Protein AF-A0A5J4RC70-F1 (afdb_monomer_lite)

Foldseek 3Di:
DCQVQVQFPAAQDPVRDTFHLLLLLLQLLVQLLVLCVLVVHDSVLSNLLSNLQQLLSLDPLNSVVSPPDDDDPPDQDADSLLLSLLQCVLDDPVSLLLSLLQRQPLVAFLADGVVRNHLVSCCVPPNPVNLVVSCVVVVVRVVVSQVSSVVSPRDGDDGDSVSSVVSSVVSNVSSVPDPDRDDPSNLSSLLSSLVSVVDRPNSVCVVVVDDQDPPVVLQDDDPQQVQSVDDDDPVDPDDDDDDDPSNNPSSHVVVCVVVSVVSSCCSSVVSVVVPPD

pLDDT: mean 79.57, std 17.74, range [29.31, 97.88]

InterPro domains:
  IPR006483 CRISPR-associated Cas3-type, HD domain [PS51643] (14-195)
  IPR006483 CRISPR-associated Cas3-type, HD domain [TIGR01596] (24-198)
  IPR006674 HD domain [PF01966] (22-111)
  IPR006675 HDIG domain [TIGR00277] (22-59)

Sequence (277 aa):
MNRHDDILAKSIKKDGISVSLFIHLCAVADLAVRAAEYANLDVTTAKLGGLLHDIGKVSPLFQRVLHGYRPSPLEMRFRHEIASLFFLKVIEERYWNPVIDMIIAHHKSVVKDVRELGLLDLDYYYDHQVFTHHSKGFDEWSSTALDILEECGIKSRPITIEDAYDTYSYALEYCKKRTHGWSIWKGVLIGADHFASALPGEYSHINTLFAIPDISFYNRQHELYPLSLIKSDKTKKHTFVKAPTGSGKTEIPSFFMLFANISSCLFIQQLLIFEKN

Structure (mmCIF, N/CA/C/O backbone):
data_AF-A0A5J4RC70-F1
#
_entry.id   AF-A0A5J4RC70-F1
#
loop_
_atom_site.group_PDB
_atom_site.id
_atom_site.type_symbol
_atom_site.label_atom_id
_atom_site.label_alt_id
_atom_site.label_comp_id
_atom_site.label_asym_id
_atom_site.label_entity_id
_atom_site.label_seq_id
_atom_site.pdbx_PDB_ins_code
_atom_site.Cartn_x
_atom_site.Cartn_y
_atom_site.Cartn_z
_atom_site.occupancy
_atom_site.B_iso_or_equiv
_atom_site.auth_seq_id
_atom_site.auth_comp_id
_atom_site.auth_asym_id
_atom_site.auth_atom_id
_atom_site.pdbx_PDB_model_num
ATOM 1 N N . MET A 1 1 ? -24.763 -2.925 -1.458 1.00 54.25 1 MET A N 1
ATOM 2 C CA . MET A 1 1 ? -23.976 -2.003 -2.299 1.00 54.25 1 MET A CA 1
ATOM 3 C C . MET A 1 1 ? -23.753 -0.745 -1.486 1.00 54.25 1 MET A C 1
ATOM 5 O O . MET A 1 1 ? -24.620 0.120 -1.477 1.00 54.25 1 MET A O 1
ATOM 9 N N . ASN A 1 2 ? -22.638 -0.695 -0.760 1.00 73.44 2 ASN A N 1
ATOM 10 C CA . ASN A 1 2 ? -22.257 0.425 0.100 1.00 73.44 2 ASN A CA 1
ATOM 11 C C . ASN A 1 2 ? -20.898 0.945 -0.385 1.00 73.44 2 ASN A C 1
ATOM 13 O O . ASN A 1 2 ? -19.857 0.581 0.145 1.00 73.44 2 ASN A O 1
ATOM 17 N N . ARG A 1 3 ? -20.906 1.759 -1.448 1.00 79.25 3 ARG A N 1
ATOM 18 C CA . ARG A 1 3 ? -19.679 2.364 -2.004 1.00 79.25 3 ARG A CA 1
ATOM 19 C C . ARG A 1 3 ? -19.087 3.453 -1.118 1.00 79.25 3 ARG A C 1
ATOM 21 O O . ARG A 1 3 ? -17.919 3.783 -1.297 1.00 79.25 3 ARG A O 1
ATOM 28 N N . HIS A 1 4 ? -19.889 3.980 -0.186 1.00 87.19 4 HIS A N 1
ATOM 29 C CA . HIS A 1 4 ? -19.509 5.061 0.725 1.00 87.19 4 HIS A CA 1
ATOM 30 C C . HIS A 1 4 ? -18.894 6.239 -0.049 1.00 87.19 4 HIS A C 1
ATOM 32 O O . HIS A 1 4 ? -17.750 6.629 0.173 1.00 87.19 4 HIS A O 1
ATOM 38 N N . ASP A 1 5 ? -19.648 6.769 -1.024 1.00 86.25 5 ASP A N 1
ATOM 39 C CA . ASP A 1 5 ? -19.197 7.849 -1.921 1.00 86.25 5 ASP A CA 1
ATOM 40 C C . ASP A 1 5 ? -18.866 9.159 -1.177 1.00 86.25 5 ASP A C 1
ATOM 42 O O . ASP A 1 5 ? -18.180 10.031 -1.714 1.00 86.25 5 ASP A O 1
ATOM 46 N N . ASP A 1 6 ? -19.329 9.287 0.066 1.00 88.56 6 ASP A N 1
ATOM 47 C CA . ASP A 1 6 ? -18.999 10.353 1.007 1.00 88.56 6 ASP A CA 1
ATOM 48 C C . ASP A 1 6 ? -17.575 10.244 1.582 1.00 88.56 6 ASP A C 1
ATOM 50 O O . ASP A 1 6 ? -16.997 11.262 1.968 1.00 88.56 6 ASP A O 1
ATOM 54 N N . ILE A 1 7 ? -16.971 9.051 1.590 1.00 92.75 7 ILE A N 1
ATOM 55 C CA . ILE A 1 7 ? -15.598 8.841 2.056 1.00 92.75 7 ILE A CA 1
ATOM 56 C C . ILE A 1 7 ? -14.623 9.259 0.962 1.00 92.75 7 ILE A C 1
ATOM 58 O O . ILE A 1 7 ? -14.538 8.657 -0.111 1.00 92.75 7 ILE A O 1
ATOM 62 N N . LEU A 1 8 ? -13.835 10.293 1.243 1.00 91.75 8 LEU A N 1
ATOM 63 C CA . LEU A 1 8 ? -12.973 10.915 0.247 1.00 91.75 8 LEU A CA 1
ATOM 64 C C . LEU A 1 8 ? -11.580 10.278 0.206 1.00 91.75 8 LEU A C 1
ATOM 66 O O . LEU A 1 8 ? -10.971 10.000 1.240 1.00 91.75 8 LEU A O 1
ATOM 70 N N . ALA A 1 9 ? -11.020 10.138 -0.999 1.00 88.25 9 ALA A N 1
ATOM 71 C CA . ALA A 1 9 ? -9.606 9.806 -1.194 1.00 88.25 9 ALA A CA 1
ATOM 72 C C . ALA A 1 9 ? -8.690 11.030 -1.026 1.00 88.25 9 ALA A C 1
ATOM 74 O O . ALA A 1 9 ? -7.510 10.907 -0.674 1.00 88.25 9 ALA A O 1
ATOM 75 N N . LYS A 1 10 ? -9.220 12.219 -1.343 1.00 83.69 10 LYS A N 1
ATOM 76 C CA . LYS A 1 10 ? -8.494 13.493 -1.421 1.00 83.69 10 LYS A CA 1
ATOM 77 C C . LYS A 1 10 ? -9.353 14.648 -0.927 1.00 83.69 10 LYS A C 1
ATOM 79 O O . LYS A 1 10 ? -10.576 14.596 -1.008 1.00 83.69 10 LYS A O 1
ATOM 84 N N . SER A 1 11 ? -8.699 15.718 -0.474 1.00 81.06 11 SER A N 1
ATOM 85 C CA . SER A 1 11 ? -9.385 16.965 -0.134 1.00 81.06 11 SER A CA 1
ATOM 86 C C . SER A 1 11 ? -10.154 17.505 -1.332 1.00 81.06 11 SER A C 1
ATOM 88 O O . SER A 1 11 ? -9.676 17.438 -2.466 1.00 81.06 11 SER A O 1
ATOM 90 N N . ILE A 1 12 ? -11.313 18.091 -1.046 1.00 74.62 12 ILE A N 1
ATOM 91 C CA . ILE A 1 12 ? -12.142 18.777 -2.034 1.00 74.62 12 ILE A CA 1
ATOM 92 C C . ILE A 1 12 ? -11.298 19.889 -2.667 1.00 74.62 12 ILE A C 1
ATOM 94 O O . ILE A 1 12 ? -10.777 20.769 -1.971 1.00 74.62 12 ILE A O 1
ATOM 98 N N . LYS A 1 13 ? -11.105 19.812 -3.984 1.00 66.88 13 LYS A N 1
ATOM 99 C CA . LYS A 1 13 ? -10.375 20.832 -4.739 1.00 66.88 13 LYS A CA 1
ATOM 100 C C . LYS A 1 13 ? -11.203 22.123 -4.815 1.00 66.88 13 LYS A C 1
ATOM 102 O O . LYS A 1 13 ? -12.408 22.132 -4.581 1.00 66.88 13 LYS A O 1
ATOM 107 N N . LYS A 1 14 ? -10.553 23.243 -5.153 1.00 55.94 14 LYS A N 1
ATOM 108 C CA . LYS A 1 14 ? -11.212 24.564 -5.271 1.00 55.94 14 LYS A CA 1
ATOM 109 C C . LYS A 1 14 ? -12.319 24.609 -6.335 1.00 55.94 14 LYS A C 1
ATOM 111 O O . LYS A 1 14 ? -13.164 25.490 -6.277 1.00 55.94 14 LYS A O 1
ATOM 116 N N . ASP A 1 15 ? -12.289 23.684 -7.286 1.00 58.00 15 ASP A N 1
ATOM 117 C CA . ASP A 1 15 ? -13.290 23.481 -8.338 1.00 58.00 15 ASP A CA 1
ATOM 118 C C . ASP A 1 15 ? -14.501 22.644 -7.868 1.00 58.00 15 ASP A C 1
ATOM 120 O O . ASP A 1 15 ? -15.431 22.431 -8.640 1.00 58.00 15 ASP A O 1
ATOM 124 N N . GLY A 1 16 ? -14.513 22.188 -6.609 1.00 64.44 16 GLY A N 1
ATOM 125 C CA . GLY A 1 16 ? -15.580 21.370 -6.031 1.00 64.44 16 GLY A CA 1
ATOM 126 C C . GLY A 1 16 ? -15.499 19.884 -6.386 1.00 64.44 16 GLY A C 1
ATOM 127 O O . GLY A 1 16 ? -16.339 19.116 -5.925 1.00 64.44 16 GLY A O 1
ATOM 128 N N . ILE A 1 17 ? -14.495 19.456 -7.161 1.00 67.31 17 ILE A N 1
ATOM 129 C CA . ILE A 1 17 ? -14.338 18.054 -7.554 1.00 67.31 17 ILE A CA 1
ATOM 130 C C . ILE A 1 17 ? -13.706 17.275 -6.395 1.00 67.31 17 ILE A C 1
ATOM 132 O O . ILE A 1 17 ? -12.616 17.603 -5.911 1.00 67.31 17 ILE A O 1
ATOM 136 N N . SER A 1 18 ? -14.385 16.213 -5.969 1.00 75.88 18 SER A N 1
ATOM 137 C CA . SER A 1 18 ? -13.875 15.220 -5.029 1.00 75.88 18 SER A CA 1
ATOM 138 C C . SER A 1 18 ? -13.876 13.836 -5.677 1.00 75.88 18 SER A C 1
ATOM 140 O O . SER A 1 18 ? -14.664 13.547 -6.574 1.00 75.88 18 SER A O 1
ATOM 142 N N . VAL A 1 19 ? -12.944 12.985 -5.249 1.00 86.31 19 VAL A N 1
ATOM 143 C CA . VAL A 1 19 ? -12.864 11.587 -5.688 1.00 86.31 19 VAL A CA 1
ATOM 144 C C . VAL A 1 19 ? -13.144 10.723 -4.470 1.00 86.31 19 VAL A C 1
ATOM 146 O O . VAL A 1 19 ? -12.466 10.882 -3.446 1.00 86.31 19 VAL A O 1
ATOM 149 N N . SER A 1 20 ? -14.140 9.842 -4.572 1.00 91.38 20 SER A N 1
ATOM 150 C CA . SER A 1 20 ? -14.433 8.883 -3.508 1.00 91.38 20 SER A CA 1
ATOM 151 C C . SER A 1 20 ? -13.290 7.881 -3.369 1.00 91.38 20 SER A C 1
ATOM 153 O O . SER A 1 20 ? -12.574 7.574 -4.329 1.00 91.38 20 SER A O 1
ATOM 155 N N . LEU A 1 21 ? -13.093 7.378 -2.152 1.00 93.50 21 LEU A N 1
ATOM 156 C CA . LEU A 1 21 ? -12.049 6.404 -1.858 1.00 93.50 21 LEU A CA 1
ATOM 157 C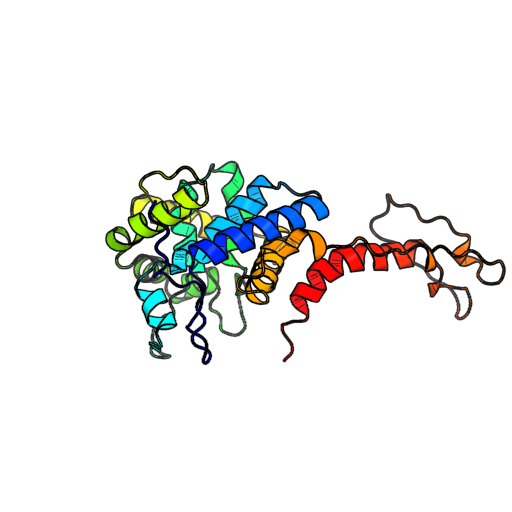 C . LEU A 1 21 ? -12.215 5.142 -2.702 1.00 93.50 21 LEU A C 1
ATOM 159 O O . LEU A 1 21 ? -11.234 4.670 -3.264 1.00 93.50 21 LEU A O 1
ATOM 163 N N . PHE A 1 22 ? -13.449 4.666 -2.872 1.00 93.75 22 PHE A N 1
ATOM 164 C CA . PHE A 1 22 ? -13.769 3.536 -3.742 1.00 93.75 22 PHE A CA 1
ATOM 165 C C . PHE A 1 22 ? -13.206 3.713 -5.163 1.00 93.75 22 PHE A C 1
ATOM 167 O O . PHE A 1 22 ? -12.432 2.877 -5.631 1.00 93.75 22 PHE A O 1
ATOM 174 N N . ILE A 1 23 ? -13.525 4.833 -5.827 1.00 91.12 23 ILE A N 1
ATOM 175 C CA . ILE A 1 23 ? -13.062 5.109 -7.197 1.00 91.12 23 ILE A CA 1
ATOM 176 C C . ILE A 1 23 ? -11.531 5.145 -7.257 1.00 91.12 23 ILE A C 1
ATOM 178 O O . ILE A 1 23 ? -10.936 4.566 -8.167 1.00 91.12 23 ILE A O 1
ATOM 182 N N . HIS A 1 24 ? -10.894 5.803 -6.283 1.00 92.25 24 HIS A N 1
ATOM 183 C CA . HIS A 1 24 ? -9.435 5.904 -6.210 1.00 92.25 24 HIS A CA 1
ATOM 184 C C . HIS A 1 24 ? -8.774 4.533 -6.052 1.00 92.25 24 HIS A C 1
ATOM 186 O O . HIS A 1 24 ? -7.874 4.199 -6.818 1.00 92.25 24 HIS A O 1
ATOM 192 N N . LEU A 1 25 ? -9.242 3.710 -5.110 1.00 94.44 25 LEU A N 1
ATOM 193 C CA . LEU A 1 25 ? -8.683 2.379 -4.863 1.00 94.44 25 LEU A CA 1
ATOM 194 C C . LEU A 1 25 ? -8.803 1.477 -6.097 1.00 94.44 25 LEU A C 1
ATOM 196 O O . LEU A 1 25 ? -7.817 0.846 -6.481 1.00 94.44 25 LEU A O 1
ATOM 200 N N . CYS A 1 26 ? -9.968 1.451 -6.754 1.00 93.12 26 CYS A N 1
ATOM 201 C CA . CYS A 1 26 ? -10.154 0.687 -7.990 1.00 93.12 26 CYS A CA 1
ATOM 202 C C . CYS A 1 26 ? -9.198 1.150 -9.096 1.00 93.12 26 CYS A C 1
ATOM 204 O O . CYS A 1 26 ? -8.520 0.324 -9.705 1.00 93.12 26 CYS A O 1
ATOM 206 N N . ALA A 1 27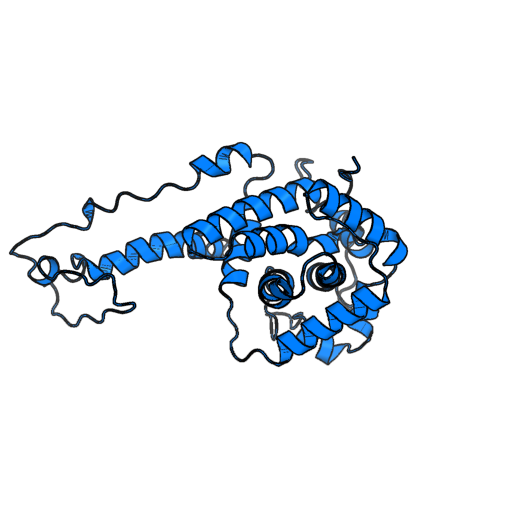 ? -9.090 2.462 -9.316 1.00 90.88 27 ALA A N 1
ATOM 207 C CA . ALA A 1 27 ? -8.202 3.017 -10.331 1.00 90.88 27 ALA A CA 1
ATOM 208 C C . ALA A 1 27 ? -6.728 2.668 -10.078 1.00 90.88 27 ALA A C 1
ATOM 210 O O . ALA A 1 27 ? -6.020 2.250 -10.996 1.00 90.88 27 ALA A O 1
ATOM 211 N N . VAL A 1 28 ? -6.263 2.810 -8.832 1.00 92.31 28 VAL A N 1
ATOM 212 C CA . VAL A 1 28 ? -4.890 2.457 -8.449 1.00 92.31 28 VAL A CA 1
ATOM 213 C C . VAL A 1 28 ? -4.645 0.963 -8.624 1.00 92.31 28 VAL A C 1
ATOM 215 O O . VAL A 1 28 ? -3.602 0.580 -9.149 1.00 92.31 28 VAL A O 1
ATOM 218 N N . ALA A 1 29 ? -5.592 0.108 -8.240 1.00 94.75 29 ALA A N 1
ATOM 219 C CA . ALA A 1 29 ? -5.465 -1.332 -8.426 1.00 94.75 29 ALA A CA 1
ATOM 220 C C . ALA A 1 29 ? -5.356 -1.720 -9.909 1.00 94.75 29 ALA A C 1
ATOM 222 O O . ALA A 1 29 ? -4.472 -2.501 -10.263 1.00 94.75 29 ALA A O 1
ATOM 223 N N . ASP A 1 30 ? -6.180 -1.137 -10.781 1.00 91.88 30 ASP A N 1
ATOM 224 C CA . ASP A 1 30 ? -6.136 -1.400 -12.224 1.00 91.88 30 ASP A CA 1
ATOM 225 C C . ASP A 1 30 ? -4.802 -0.957 -12.846 1.00 91.88 30 ASP A C 1
ATOM 227 O O . ASP A 1 30 ? -4.185 -1.693 -13.623 1.00 91.88 30 ASP A O 1
ATOM 231 N N . LEU A 1 31 ? -4.300 0.219 -12.459 1.00 90.31 31 LEU A N 1
ATOM 232 C CA . LEU A 1 31 ? -2.996 0.721 -12.900 1.00 90.31 31 LEU A CA 1
ATOM 233 C C . LEU A 1 31 ? -1.837 -0.131 -12.372 1.00 90.31 31 LEU A C 1
ATOM 235 O O . LEU A 1 31 ? -0.900 -0.424 -13.117 1.00 90.31 31 LEU A O 1
ATOM 239 N N . ALA A 1 32 ? -1.907 -0.567 -11.113 1.00 92.81 32 ALA A N 1
ATOM 240 C CA . ALA A 1 32 ? -0.905 -1.436 -10.508 1.00 92.81 32 ALA A CA 1
ATOM 241 C C . ALA A 1 32 ? -0.850 -2.800 -11.208 1.00 92.81 32 ALA A C 1
ATOM 243 O O . ALA A 1 32 ? 0.242 -3.312 -11.451 1.00 92.81 32 ALA A O 1
ATOM 244 N N . VAL A 1 33 ? -2.001 -3.363 -11.593 1.00 93.38 33 VAL A N 1
ATOM 245 C CA . VAL A 1 33 ? -2.066 -4.597 -12.391 1.00 93.38 33 VAL A CA 1
ATOM 246 C C . VAL A 1 33 ? -1.339 -4.418 -13.722 1.00 93.38 33 VAL A C 1
ATOM 248 O O . VAL A 1 33 ? -0.489 -5.239 -14.053 1.00 93.38 33 VAL A O 1
ATOM 251 N N . ARG A 1 34 ? -1.576 -3.319 -14.448 1.00 87.62 34 ARG A N 1
ATOM 252 C CA . ARG A 1 34 ? -0.878 -3.052 -15.722 1.00 87.62 34 ARG A CA 1
ATOM 253 C C . ARG A 1 34 ? 0.619 -2.853 -15.563 1.00 87.62 34 ARG A C 1
ATOM 255 O O . ARG A 1 34 ? 1.401 -3.376 -16.356 1.00 87.62 34 ARG A O 1
ATOM 262 N N . ALA A 1 35 ? 1.023 -2.141 -14.519 1.00 87.19 35 ALA A N 1
ATOM 263 C CA . ALA A 1 35 ? 2.427 -1.996 -14.166 1.00 87.19 35 ALA A CA 1
ATOM 264 C C . ALA A 1 35 ? 3.078 -3.360 -13.878 1.00 87.19 35 ALA A C 1
ATOM 266 O O . ALA A 1 35 ? 4.187 -3.628 -14.339 1.00 87.19 35 ALA A O 1
ATOM 267 N N . ALA A 1 36 ? 2.378 -4.235 -13.152 1.00 90.75 36 ALA A N 1
ATOM 268 C CA . ALA A 1 36 ? 2.851 -5.572 -12.819 1.00 90.75 36 ALA A CA 1
ATOM 269 C C . ALA A 1 36 ? 2.930 -6.492 -14.043 1.00 90.75 36 ALA A C 1
ATOM 271 O O . ALA A 1 36 ? 3.943 -7.167 -14.204 1.00 90.75 36 ALA A O 1
ATOM 272 N N . GLU A 1 37 ? 1.934 -6.479 -14.933 1.00 87.62 37 GLU A N 1
ATOM 273 C CA . GLU A 1 37 ? 1.969 -7.219 -16.204 1.00 87.62 37 GLU A CA 1
ATOM 274 C C . GLU A 1 37 ? 3.199 -6.832 -17.028 1.00 87.62 37 GLU A C 1
ATOM 276 O O . GLU A 1 37 ? 3.960 -7.690 -17.475 1.00 87.62 37 GLU A O 1
ATOM 281 N N . TYR A 1 38 ? 3.439 -5.527 -17.169 1.00 83.12 38 TYR A N 1
ATOM 282 C CA . TYR A 1 38 ? 4.576 -5.010 -17.920 1.00 83.12 38 TYR A CA 1
ATOM 283 C C . TYR A 1 38 ? 5.925 -5.348 -17.258 1.00 83.12 38 TYR A C 1
ATOM 285 O O . TYR A 1 38 ? 6.903 -5.654 -17.941 1.00 83.12 38 TYR A O 1
ATOM 293 N N . ALA A 1 39 ? 5.982 -5.330 -15.925 1.00 81.94 39 ALA A N 1
ATOM 294 C CA . ALA A 1 39 ? 7.167 -5.691 -15.149 1.00 81.94 39 ALA A CA 1
ATOM 295 C C . ALA A 1 39 ? 7.336 -7.211 -14.934 1.00 81.94 39 ALA A C 1
ATOM 297 O O . ALA A 1 39 ? 8.296 -7.619 -14.277 1.00 81.94 39 ALA A O 1
ATOM 298 N N . ASN A 1 40 ? 6.437 -8.042 -15.479 1.00 87.50 40 ASN A N 1
ATOM 299 C CA . ASN A 1 40 ? 6.387 -9.492 -15.272 1.00 87.50 40 ASN A CA 1
ATOM 300 C C . ASN A 1 40 ? 6.356 -9.886 -13.776 1.00 87.50 40 ASN A C 1
ATOM 302 O O . ASN A 1 40 ? 7.124 -10.734 -13.314 1.00 87.50 40 ASN A O 1
ATOM 306 N N . LEU A 1 41 ? 5.485 -9.221 -13.014 1.00 92.38 41 LEU A N 1
ATOM 307 C CA . LEU A 1 41 ? 5.240 -9.428 -11.585 1.00 92.38 41 LEU A CA 1
ATOM 308 C C . LEU A 1 41 ? 3.874 -10.090 -11.340 1.00 92.38 41 LEU A C 1
ATOM 310 O O . LEU A 1 41 ? 3.029 -10.157 -12.229 1.00 92.38 41 LEU A O 1
ATOM 314 N N . ASP A 1 42 ? 3.639 -10.560 -10.111 1.00 96.81 42 ASP A N 1
ATOM 315 C CA . ASP A 1 42 ? 2.348 -11.142 -9.726 1.00 96.81 42 ASP A CA 1
ATOM 316 C C . ASP A 1 42 ? 1.224 -10.090 -9.704 1.00 96.81 42 ASP A C 1
ATOM 318 O O . ASP A 1 42 ? 1.141 -9.233 -8.821 1.00 96.81 42 ASP A O 1
ATOM 322 N N . VAL A 1 43 ? 0.315 -10.188 -10.670 1.00 96.69 43 VAL A N 1
ATOM 323 C CA . VAL A 1 43 ? -0.820 -9.266 -10.818 1.00 96.69 43 VAL A CA 1
ATOM 324 C C . VAL A 1 43 ? -1.764 -9.287 -9.615 1.00 96.69 43 VAL A C 1
ATOM 326 O O . VAL A 1 43 ? -2.384 -8.271 -9.304 1.00 96.69 43 VAL A O 1
ATOM 329 N N . THR A 1 44 ? -1.848 -10.414 -8.899 1.00 97.50 44 THR A N 1
ATOM 330 C CA . THR A 1 44 ? -2.707 -10.541 -7.712 1.00 97.50 44 THR A CA 1
ATOM 331 C C . THR A 1 44 ? -2.189 -9.654 -6.588 1.00 97.50 44 THR A C 1
ATOM 333 O O . THR A 1 44 ? -2.931 -8.833 -6.057 1.00 97.50 44 THR A O 1
ATOM 336 N N . THR A 1 45 ? -0.895 -9.753 -6.283 1.00 97.50 45 THR A N 1
ATOM 337 C CA . THR A 1 45 ? -0.201 -8.889 -5.325 1.00 97.50 45 THR A CA 1
ATOM 338 C C . THR A 1 45 ? -0.383 -7.412 -5.674 1.00 97.50 45 THR A C 1
ATOM 340 O O . THR A 1 45 ? -0.724 -6.616 -4.800 1.00 97.50 45 THR A O 1
ATOM 343 N N . ALA A 1 46 ? -0.225 -7.051 -6.953 1.00 96.62 46 ALA A N 1
ATOM 344 C CA . ALA A 1 46 ? -0.389 -5.675 -7.417 1.00 96.62 46 ALA A CA 1
ATOM 345 C C . ALA A 1 46 ? -1.806 -5.142 -7.165 1.00 96.62 46 ALA A C 1
ATOM 347 O O . ALA A 1 46 ? -1.976 -4.050 -6.621 1.00 96.62 46 ALA A O 1
ATOM 348 N N . LYS A 1 47 ? -2.823 -5.945 -7.508 1.00 97.50 47 LYS A N 1
ATOM 349 C CA . LYS A 1 47 ? -4.229 -5.611 -7.274 1.00 97.50 47 LYS A CA 1
ATOM 350 C C . LYS A 1 47 ? -4.513 -5.424 -5.785 1.00 97.50 47 LYS A C 1
ATOM 352 O O . LYS A 1 47 ? -5.092 -4.415 -5.398 1.00 97.50 47 LYS A O 1
ATOM 357 N N . LEU A 1 48 ? -4.090 -6.372 -4.947 1.00 97.88 48 LEU A N 1
ATOM 358 C CA . LEU A 1 48 ? -4.327 -6.326 -3.501 1.00 97.88 48 LEU A CA 1
ATOM 359 C C . LEU A 1 48 ? -3.646 -5.118 -2.851 1.00 97.88 48 LEU A C 1
ATOM 361 O O . LEU A 1 48 ? -4.276 -4.415 -2.065 1.00 97.88 48 LEU A O 1
ATOM 365 N N . GLY A 1 49 ? -2.393 -4.833 -3.211 1.00 96.50 49 GLY A N 1
ATOM 366 C CA . GLY A 1 49 ? -1.690 -3.659 -2.703 1.00 96.50 49 GLY A CA 1
ATOM 367 C C . GLY A 1 49 ? -2.329 -2.347 -3.153 1.00 96.50 49 GLY A C 1
ATOM 368 O O . GLY A 1 49 ? -2.479 -1.442 -2.337 1.00 96.50 49 GLY A O 1
ATOM 369 N N . GLY A 1 50 ? -2.785 -2.260 -4.407 1.00 96.06 50 GLY A N 1
ATOM 370 C CA . GLY A 1 50 ? -3.532 -1.101 -4.902 1.00 96.06 50 GLY A CA 1
ATOM 371 C C . GLY A 1 50 ? -4.866 -0.885 -4.182 1.00 96.06 50 GLY A C 1
ATOM 372 O O . GLY A 1 50 ? -5.214 0.250 -3.876 1.00 96.06 50 GLY A O 1
ATOM 373 N N . LEU A 1 51 ? -5.581 -1.950 -3.817 1.00 97.06 51 LEU A N 1
ATOM 374 C CA . LEU A 1 51 ? -6.836 -1.838 -3.065 1.00 97.06 51 LEU A CA 1
ATOM 375 C C . LEU A 1 51 ? -6.635 -1.513 -1.577 1.00 97.06 51 LEU A C 1
ATOM 377 O O . LEU A 1 51 ? -7.495 -0.877 -0.976 1.00 97.06 51 LEU A O 1
ATOM 381 N N . LEU A 1 52 ? -5.518 -1.927 -0.974 1.00 96.94 52 LEU A N 1
ATOM 382 C CA . LEU A 1 52 ? -5.274 -1.747 0.461 1.00 96.94 52 LEU A CA 1
ATOM 383 C C . LEU A 1 52 ? -4.482 -0.482 0.811 1.00 96.94 52 LEU A C 1
ATOM 385 O O . LEU A 1 52 ? -4.612 -0.010 1.934 1.00 96.94 52 LEU A O 1
ATOM 389 N N . HIS A 1 53 ? -3.676 0.083 -0.098 1.00 95.50 53 HIS A N 1
ATOM 390 C CA . HIS A 1 53 ? -2.711 1.150 0.237 1.00 95.50 53 HIS A CA 1
ATOM 391 C C . HIS A 1 53 ? -3.299 2.324 1.028 1.00 95.50 53 HIS A C 1
ATOM 393 O O . HIS A 1 53 ? -2.720 2.759 2.025 1.00 95.50 53 HIS A O 1
ATOM 399 N N . ASP A 1 54 ? -4.489 2.770 0.635 1.00 95.38 54 ASP A N 1
ATOM 400 C CA . ASP A 1 54 ? -5.145 3.956 1.171 1.00 95.38 54 ASP A CA 1
ATOM 401 C C . ASP A 1 54 ? -6.417 3.646 1.972 1.00 95.38 54 ASP A C 1
ATOM 403 O O . ASP A 1 54 ? -7.131 4.571 2.358 1.00 95.38 54 ASP A O 1
ATOM 407 N N . ILE A 1 55 ? -6.713 2.376 2.278 1.00 96.69 55 ILE A N 1
ATOM 408 C CA . ILE A 1 55 ? -7.948 2.035 3.004 1.00 96.69 55 ILE A CA 1
ATOM 409 C C . ILE A 1 55 ? -8.002 2.663 4.408 1.00 96.69 55 ILE A C 1
ATOM 411 O O . ILE A 1 55 ? -9.071 3.020 4.897 1.00 96.69 55 ILE A O 1
ATOM 415 N N . GLY A 1 56 ? -6.851 2.928 5.031 1.00 96.06 56 GLY A N 1
ATOM 416 C CA . GLY A 1 56 ? -6.769 3.657 6.296 1.00 96.06 56 GLY A CA 1
ATOM 417 C C . GLY A 1 56 ? -7.295 5.099 6.236 1.00 96.06 56 GLY A C 1
ATOM 418 O O . GLY A 1 56 ? -7.501 5.714 7.285 1.00 96.06 56 GLY A O 1
ATOM 419 N N . LYS A 1 57 ? -7.564 5.652 5.042 1.00 95.56 57 LYS A N 1
ATOM 420 C CA . LYS A 1 57 ? -8.215 6.962 4.878 1.00 95.56 57 LYS A CA 1
ATOM 421 C C . LYS A 1 57 ? -9.663 6.970 5.357 1.00 95.56 57 LYS A C 1
ATOM 423 O O . LYS A 1 57 ? -10.179 8.052 5.616 1.00 95.56 57 LYS A O 1
ATOM 428 N N . VAL A 1 58 ? -10.302 5.808 5.509 1.00 96.75 58 VAL A N 1
ATOM 429 C CA . VAL A 1 58 ? -11.660 5.687 6.071 1.00 96.75 58 VAL A CA 1
ATOM 430 C C . VAL A 1 58 ? -11.724 6.211 7.511 1.00 96.75 58 VAL A C 1
ATOM 432 O O . VAL A 1 58 ? -12.771 6.683 7.944 1.00 96.75 58 VAL A O 1
ATOM 435 N N . SER A 1 59 ? -10.600 6.199 8.240 1.00 96.44 59 SER A N 1
ATOM 436 C CA . SER A 1 59 ? -10.535 6.712 9.609 1.00 96.44 59 SER A CA 1
ATOM 437 C C . SER A 1 59 ? -11.128 8.127 9.727 1.00 96.44 59 SER A C 1
ATOM 439 O O . SER A 1 59 ? -10.686 9.045 9.019 1.00 96.44 59 SER A O 1
ATOM 441 N N . PRO A 1 60 ? -12.041 8.368 10.690 1.00 94.50 60 PRO A N 1
ATOM 442 C CA . PRO A 1 60 ? -12.596 9.694 10.947 1.00 94.50 60 PRO A CA 1
ATOM 443 C C . PRO A 1 60 ? -11.521 10.744 11.251 1.00 94.50 60 PRO A C 1
ATOM 445 O O . PRO A 1 60 ? -11.684 11.927 10.945 1.00 94.50 60 PRO A O 1
ATOM 448 N N . LEU A 1 61 ? -10.385 10.334 11.832 1.00 92.81 61 LEU A N 1
ATOM 449 C CA . LEU A 1 61 ? -9.257 11.234 12.070 1.00 92.81 61 LEU A CA 1
ATOM 450 C C . LEU A 1 61 ? -8.696 11.785 10.757 1.00 92.81 61 LEU A C 1
ATOM 452 O O . LEU A 1 61 ? -8.431 12.985 10.676 1.00 92.81 61 LEU A O 1
ATOM 456 N N . PHE A 1 62 ? -8.565 10.936 9.736 1.00 92.19 62 PHE A N 1
ATOM 457 C CA . PHE A 1 62 ? -8.057 11.331 8.429 1.00 92.19 62 PHE A CA 1
ATOM 458 C C . PHE A 1 62 ? -9.103 12.090 7.608 1.00 92.19 62 PHE A C 1
ATOM 460 O O . PHE A 1 62 ? -8.782 13.135 7.039 1.00 92.19 62 PHE A O 1
ATOM 467 N N . GLN A 1 63 ? -10.365 11.647 7.612 1.00 94.00 63 GLN A N 1
ATOM 468 C CA . GLN A 1 63 ? -11.442 12.348 6.900 1.00 94.00 63 GLN A CA 1
ATOM 469 C C . GLN A 1 63 ? -11.591 13.800 7.375 1.00 94.00 63 GLN A C 1
ATOM 471 O O . GLN A 1 63 ? -11.676 14.713 6.554 1.00 94.00 63 GLN A O 1
ATOM 476 N N . ARG A 1 64 ? -11.484 14.075 8.686 1.00 91.56 64 ARG A N 1
ATOM 477 C CA . ARG A 1 64 ? -11.479 15.463 9.194 1.00 91.56 64 ARG A CA 1
ATOM 478 C C . ARG A 1 64 ? -10.375 16.315 8.564 1.00 91.56 64 ARG A C 1
ATOM 480 O O . ARG A 1 64 ? -10.617 17.477 8.236 1.00 91.56 64 ARG A O 1
ATOM 487 N N . VAL A 1 65 ? -9.179 15.754 8.372 1.00 88.38 65 VAL A N 1
ATOM 488 C CA . VAL A 1 65 ? -8.058 16.452 7.718 1.00 88.38 65 VAL A CA 1
ATOM 489 C C . VAL A 1 65 ? -8.380 16.758 6.256 1.00 88.38 65 VAL A C 1
ATOM 491 O O . VAL A 1 65 ? -8.088 17.864 5.785 1.00 88.38 65 VAL A O 1
ATOM 494 N N . LEU A 1 66 ? -9.022 15.822 5.550 1.00 87.56 66 LEU A N 1
ATOM 495 C CA . LEU A 1 66 ? -9.466 16.035 4.171 1.00 87.56 66 LEU A CA 1
ATOM 496 C C . LEU A 1 66 ? -10.509 17.153 4.063 1.00 87.56 66 LEU A C 1
ATOM 498 O O . LEU A 1 66 ? -10.432 17.944 3.120 1.00 87.56 66 LEU A O 1
ATOM 502 N N . HIS A 1 67 ? -11.385 17.280 5.064 1.00 87.06 67 HIS A N 1
ATOM 503 C CA . HIS A 1 67 ? -12.375 18.354 5.207 1.00 87.06 67 HIS A CA 1
ATOM 504 C C . HIS A 1 67 ? -11.823 19.664 5.802 1.00 87.06 67 HIS A C 1
ATOM 506 O O . HIS A 1 67 ? -12.585 20.571 6.130 1.00 87.06 67 HIS A O 1
ATOM 512 N N . GLY A 1 68 ? -10.500 19.805 5.911 1.00 83.50 68 GLY A N 1
ATOM 513 C CA . GLY A 1 68 ? -9.857 21.080 6.235 1.00 83.50 68 GLY A CA 1
ATOM 514 C C . GLY A 1 68 ? -9.425 21.245 7.689 1.00 83.50 68 GLY A C 1
ATOM 515 O O . GLY A 1 68 ? -8.816 22.266 8.009 1.00 83.50 68 GLY A O 1
ATOM 516 N N . TYR A 1 69 ? -9.638 20.249 8.555 1.00 86.44 69 TYR A N 1
ATOM 517 C CA . TYR A 1 69 ? -8.997 20.246 9.868 1.00 86.44 69 TYR A CA 1
ATOM 518 C C . TYR A 1 69 ? -7.470 20.239 9.706 1.00 86.44 69 TYR A C 1
ATOM 520 O O . TYR A 1 69 ? -6.896 19.552 8.851 1.00 86.44 69 TYR A O 1
ATOM 528 N N . ARG A 1 70 ? -6.796 21.036 10.532 1.00 84.56 70 ARG A N 1
ATOM 529 C CA . ARG A 1 70 ? -5.339 21.124 10.573 1.00 84.56 70 ARG A CA 1
ATOM 530 C C . ARG A 1 70 ? -4.896 20.762 11.991 1.00 84.56 70 ARG A C 1
ATOM 532 O O . ARG A 1 70 ? -5.137 21.564 12.890 1.00 84.56 70 ARG A O 1
ATOM 539 N N . PRO A 1 71 ? -4.309 19.569 12.203 1.00 80.56 71 PRO A N 1
ATOM 540 C CA . PRO A 1 71 ? -3.806 19.185 13.516 1.00 80.56 71 PRO A CA 1
ATOM 541 C C . PRO A 1 71 ? -2.658 20.103 13.937 1.00 80.56 71 PRO A C 1
ATOM 543 O O . PRO A 1 71 ? -1.962 20.677 13.089 1.00 80.56 71 PRO A O 1
ATOM 546 N N . SER A 1 72 ? -2.467 20.230 15.248 1.00 82.69 72 SER A N 1
ATOM 547 C CA . SER A 1 72 ? -1.374 21.028 15.799 1.00 82.69 72 SER A CA 1
ATOM 548 C C . SER A 1 72 ? -0.020 20.450 15.365 1.00 82.69 72 SER A C 1
ATOM 550 O O . SER A 1 72 ? 0.126 19.229 15.307 1.00 82.69 72 SER A O 1
ATOM 552 N N . PRO A 1 73 ? 1.012 21.280 15.113 1.00 77.56 73 PRO A N 1
ATOM 553 C CA . PRO A 1 73 ? 2.368 20.787 14.856 1.00 77.56 73 PRO A CA 1
ATOM 554 C C . PRO A 1 73 ? 2.955 19.942 15.997 1.00 77.56 73 PRO A C 1
ATOM 556 O O . PRO A 1 73 ? 3.906 19.204 15.764 1.00 77.56 73 PRO A O 1
ATOM 559 N N . LEU A 1 74 ? 2.412 20.071 17.214 1.00 78.19 74 LEU A N 1
ATOM 560 C CA . LEU A 1 74 ? 2.839 19.331 18.406 1.00 78.19 74 LEU A CA 1
ATOM 561 C C . LEU A 1 74 ? 2.146 17.967 18.553 1.00 78.19 74 LEU A C 1
ATOM 563 O O . LEU A 1 74 ? 2.538 17.171 19.402 1.00 78.19 74 LEU A O 1
ATOM 567 N N . GLU A 1 75 ? 1.103 17.700 17.766 1.00 79.62 75 GLU A N 1
ATOM 568 C CA . GLU A 1 75 ? 0.372 16.435 17.807 1.00 79.62 75 GLU A CA 1
ATOM 569 C C . GLU A 1 75 ? 1.002 15.414 16.857 1.00 79.62 75 GLU A C 1
ATOM 571 O O . GLU A 1 75 ? 1.432 15.748 15.747 1.00 79.62 75 GLU A O 1
ATOM 576 N N . MET A 1 76 ? 1.004 14.140 17.264 1.00 83.44 76 MET A N 1
ATOM 577 C CA . MET A 1 76 ? 1.386 13.060 16.360 1.00 83.44 76 MET A CA 1
ATOM 578 C C . MET A 1 76 ? 0.446 13.050 15.151 1.00 83.44 76 MET A C 1
ATOM 580 O O . MET A 1 76 ? -0.779 13.091 15.279 1.00 83.44 76 MET A O 1
ATOM 584 N N . ARG A 1 77 ? 1.036 13.022 13.955 1.00 84.62 77 ARG A N 1
ATOM 585 C CA . ARG A 1 77 ? 0.289 13.060 12.698 1.00 84.62 77 ARG A CA 1
ATOM 586 C C . ARG A 1 77 ? -0.277 11.683 12.389 1.00 84.62 77 ARG A C 1
ATOM 588 O O . ARG A 1 77 ? 0.485 10.729 12.261 1.00 84.62 77 ARG A O 1
ATOM 595 N N . PHE A 1 78 ? -1.581 11.626 12.145 1.00 89.50 78 PHE A N 1
ATOM 596 C CA . PHE A 1 78 ? -2.215 10.431 11.607 1.00 89.50 78 PHE A CA 1
ATOM 597 C C . PHE A 1 78 ? -1.660 10.105 10.213 1.00 89.50 78 PHE A C 1
ATOM 599 O O . PHE A 1 78 ? -1.624 10.965 9.325 1.00 89.50 78 PHE A O 1
ATOM 606 N N . ARG A 1 79 ? -1.251 8.852 10.027 1.00 88.75 79 ARG A N 1
ATOM 607 C CA . ARG A 1 79 ? -0.793 8.258 8.774 1.00 88.75 79 ARG A CA 1
ATOM 608 C C . ARG A 1 79 ? -1.756 7.170 8.336 1.00 88.75 79 ARG A C 1
ATOM 610 O O . ARG A 1 79 ? -1.863 6.125 8.978 1.00 88.75 79 ARG A O 1
ATOM 617 N N . HIS A 1 80 ? -2.452 7.412 7.232 1.00 92.81 80 HIS A N 1
ATOM 618 C CA . HIS A 1 80 ? -3.401 6.445 6.694 1.00 92.81 80 HIS A CA 1
ATOM 619 C C . HIS A 1 80 ? -2.714 5.153 6.252 1.00 92.81 80 HIS A C 1
ATOM 621 O O . HIS A 1 80 ? -3.329 4.104 6.337 1.00 92.81 80 HIS A O 1
ATOM 627 N N . GLU A 1 81 ? -1.430 5.191 5.901 1.00 92.38 81 GLU A N 1
ATOM 628 C CA . GLU A 1 81 ? -0.650 4.003 5.545 1.00 92.38 81 GLU A CA 1
ATOM 629 C C . GLU A 1 81 ? -0.508 3.030 6.720 1.00 92.38 81 GLU A C 1
ATOM 631 O O . GLU A 1 81 ? -0.612 1.822 6.545 1.00 92.38 81 GLU A O 1
ATOM 636 N N . ILE A 1 82 ? -0.315 3.549 7.939 1.00 93.50 82 ILE A N 1
ATOM 637 C CA . ILE A 1 82 ? -0.241 2.714 9.146 1.00 93.50 82 ILE A CA 1
ATOM 638 C C . ILE A 1 82 ? -1.605 2.080 9.410 1.00 93.50 82 ILE A C 1
ATOM 640 O O . ILE A 1 82 ? -1.690 0.881 9.655 1.00 93.50 82 ILE A O 1
ATOM 644 N N . ALA A 1 83 ? -2.673 2.871 9.298 1.00 95.81 83 ALA A N 1
ATOM 645 C CA . ALA A 1 83 ? -4.034 2.383 9.479 1.00 95.81 83 ALA A CA 1
ATOM 646 C C . ALA A 1 83 ? -4.458 1.370 8.397 1.00 95.81 83 ALA A C 1
ATOM 648 O O . ALA A 1 83 ? -5.235 0.463 8.679 1.00 95.81 83 ALA A O 1
ATOM 649 N N . SER A 1 84 ? -3.919 1.466 7.178 1.00 97.12 84 SER A N 1
ATOM 650 C CA . SER A 1 84 ? -4.147 0.489 6.109 1.00 97.12 84 SER A CA 1
ATOM 651 C C . SER A 1 84 ? -3.602 -0.906 6.446 1.00 97.12 84 SER A C 1
ATOM 653 O O . SER A 1 84 ? -4.178 -1.907 6.019 1.00 97.12 84 SER A O 1
ATOM 655 N N . LEU A 1 85 ? -2.530 -1.005 7.246 1.00 96.81 85 LEU A N 1
ATOM 656 C CA . LEU A 1 85 ? -1.946 -2.293 7.653 1.00 96.81 85 LEU A CA 1
ATOM 657 C C . LEU A 1 85 ? -2.909 -3.146 8.485 1.00 96.81 85 LEU A C 1
ATOM 659 O O . LEU A 1 85 ? -2.825 -4.372 8.434 1.00 96.81 85 LEU A O 1
ATOM 663 N N . PHE A 1 86 ? -3.848 -2.516 9.196 1.00 97.69 86 PHE A N 1
ATOM 664 C CA . PHE A 1 86 ? -4.816 -3.201 10.058 1.00 97.69 86 PHE A CA 1
ATOM 665 C C . PHE A 1 86 ? -5.698 -4.194 9.294 1.00 97.69 86 PHE A C 1
ATOM 667 O O . PHE A 1 86 ? -6.230 -5.137 9.874 1.00 97.69 86 PHE A O 1
ATOM 674 N N . PHE A 1 87 ? -5.828 -4.011 7.979 1.00 97.62 87 PHE A N 1
ATOM 675 C CA . PHE A 1 87 ? -6.680 -4.828 7.124 1.00 97.62 87 PHE A CA 1
ATOM 676 C C . PHE A 1 87 ? -5.930 -5.959 6.418 1.00 97.62 87 PHE A C 1
ATOM 678 O O . PHE A 1 87 ? -6.555 -6.694 5.665 1.00 97.62 87 PHE A O 1
ATOM 685 N N . LEU A 1 88 ? -4.631 -6.185 6.661 1.00 96.94 88 LEU A N 1
ATOM 686 C CA . LEU A 1 88 ? -3.877 -7.267 5.993 1.00 96.94 88 LEU A CA 1
ATOM 687 C C . LEU A 1 88 ? -4.513 -8.654 6.166 1.00 96.94 88 LEU A C 1
ATOM 689 O O . LEU A 1 88 ? -4.411 -9.508 5.290 1.00 96.94 88 LEU A O 1
ATOM 693 N N . LYS A 1 89 ? -5.227 -8.878 7.270 1.00 96.81 89 LYS A N 1
ATOM 694 C CA . LYS A 1 89 ? -5.913 -10.140 7.559 1.00 96.81 89 LYS A CA 1
ATOM 695 C C . LYS A 1 89 ? -7.088 -10.451 6.610 1.00 96.81 89 LYS A C 1
ATOM 697 O O . LYS A 1 89 ? -7.576 -11.583 6.642 1.00 96.81 89 LYS A O 1
ATOM 702 N N . VAL A 1 90 ? -7.514 -9.514 5.753 1.00 96.44 90 VAL A N 1
ATOM 703 C CA . VAL A 1 90 ? -8.503 -9.763 4.679 1.00 96.44 90 VAL A CA 1
ATOM 704 C C . VAL A 1 90 ? -7.908 -10.491 3.467 1.00 96.44 90 VAL A C 1
ATOM 706 O O . VAL A 1 90 ? -8.650 -11.007 2.636 1.00 96.44 90 VAL A O 1
ATOM 709 N N . ILE A 1 91 ? -6.577 -10.553 3.358 1.00 96.12 91 ILE A N 1
ATOM 710 C CA . ILE A 1 91 ? -5.859 -11.253 2.286 1.00 96.12 91 ILE A CA 1
ATOM 711 C C . ILE A 1 91 ? -5.030 -12.412 2.847 1.00 96.12 91 ILE A C 1
ATOM 713 O O . ILE A 1 91 ? -4.706 -12.456 4.034 1.00 96.12 91 ILE A O 1
ATOM 717 N N . GLU A 1 92 ? -4.663 -13.358 1.982 1.00 96.06 92 GLU A N 1
ATOM 718 C CA . GLU A 1 92 ? -3.822 -14.492 2.373 1.00 96.06 92 GLU A CA 1
ATOM 719 C C . GLU A 1 92 ? -2.406 -14.046 2.783 1.00 96.06 92 GLU A C 1
ATOM 721 O O . GLU A 1 92 ? -1.796 -13.200 2.124 1.00 96.06 92 GLU A O 1
ATOM 726 N N . GLU A 1 93 ? -1.842 -14.690 3.811 1.00 96.19 93 GLU A N 1
ATOM 727 C CA . GLU A 1 93 ? -0.526 -14.352 4.384 1.00 96.19 93 GLU A CA 1
ATOM 728 C C . GLU A 1 93 ? 0.620 -14.357 3.364 1.00 96.19 93 GLU A C 1
ATOM 730 O O . GLU A 1 93 ? 1.553 -13.559 3.463 1.00 96.19 93 GLU A O 1
ATOM 735 N N . ARG A 1 94 ? 0.537 -15.200 2.324 1.00 96.62 94 ARG A N 1
ATOM 736 C CA . ARG A 1 94 ? 1.540 -15.253 1.244 1.00 96.62 94 ARG A CA 1
ATOM 737 C C . ARG A 1 94 ? 1.721 -13.921 0.506 1.00 96.62 94 ARG A C 1
ATOM 739 O O . ARG A 1 94 ? 2.774 -13.704 -0.088 1.00 96.62 94 ARG A O 1
ATOM 746 N N . TYR A 1 95 ? 0.719 -13.043 0.547 1.00 97.12 95 TYR A N 1
ATOM 747 C CA . TYR A 1 95 ? 0.747 -11.728 -0.091 1.00 97.12 95 TYR A CA 1
ATOM 748 C C . TYR A 1 95 ? 1.192 -10.605 0.853 1.00 97.12 95 TYR A C 1
ATOM 750 O O . TYR A 1 95 ? 1.423 -9.491 0.388 1.00 97.12 95 TYR A O 1
ATOM 758 N N . TRP A 1 96 ? 1.339 -10.857 2.158 1.00 96.44 96 TRP A N 1
ATOM 759 C CA . TRP A 1 96 ? 1.553 -9.794 3.144 1.00 96.44 96 TRP A CA 1
ATOM 760 C C . TRP A 1 96 ? 2.828 -8.998 2.896 1.00 96.44 96 TRP A C 1
ATOM 762 O O . TRP A 1 96 ? 2.754 -7.789 2.746 1.00 96.44 96 TRP A O 1
ATOM 772 N N . ASN A 1 97 ? 3.989 -9.645 2.791 1.00 94.62 97 ASN A N 1
ATOM 773 C CA . ASN A 1 97 ? 5.271 -8.948 2.619 1.00 94.62 97 ASN A CA 1
ATOM 774 C C . ASN A 1 97 ? 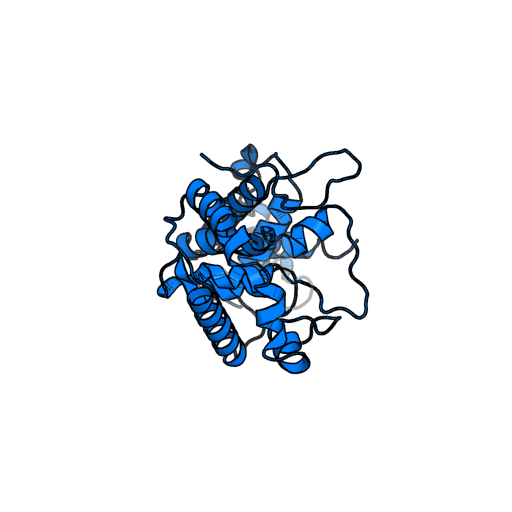5.305 -7.971 1.427 1.00 94.62 97 ASN A C 1
ATOM 776 O O . ASN A 1 97 ? 5.655 -6.804 1.624 1.00 94.62 97 ASN A O 1
ATOM 780 N N . PRO A 1 98 ? 4.942 -8.383 0.196 1.00 94.56 98 PRO A N 1
ATOM 781 C CA . PRO A 1 98 ? 4.943 -7.451 -0.922 1.00 94.56 98 PRO A CA 1
ATOM 782 C C . PRO A 1 98 ? 3.826 -6.400 -0.829 1.00 94.56 98 PRO A C 1
ATOM 784 O O . PRO A 1 98 ? 4.041 -5.271 -1.255 1.00 94.56 98 PRO A O 1
ATOM 787 N N . VAL A 1 99 ? 2.671 -6.707 -0.230 1.00 96.44 99 VAL A N 1
ATOM 788 C CA . VAL A 1 99 ? 1.611 -5.709 0.001 1.00 96.44 99 VAL A CA 1
ATOM 789 C C . VAL A 1 99 ? 2.024 -4.689 1.067 1.00 96.44 99 VAL A C 1
ATOM 791 O O . VAL A 1 99 ? 1.787 -3.497 0.895 1.00 96.44 99 VAL A O 1
ATOM 794 N N . ILE A 1 100 ? 2.712 -5.114 2.127 1.00 94.81 100 ILE A N 1
ATOM 795 C CA . ILE A 1 100 ? 3.303 -4.226 3.134 1.00 94.81 100 ILE A CA 1
ATOM 796 C C . ILE A 1 100 ? 4.281 -3.266 2.459 1.00 94.81 100 ILE A C 1
ATOM 798 O O . ILE A 1 100 ? 4.198 -2.066 2.700 1.00 94.81 100 ILE A O 1
ATOM 802 N N . ASP A 1 101 ? 5.152 -3.763 1.572 1.00 91.12 101 ASP A N 1
ATOM 803 C CA . ASP A 1 101 ? 6.081 -2.925 0.800 1.00 91.12 101 ASP A CA 1
ATOM 804 C C . ASP A 1 101 ? 5.376 -1.836 -0.020 1.00 91.12 101 ASP A C 1
ATOM 806 O O . ASP A 1 101 ? 5.953 -0.765 -0.230 1.00 91.12 101 ASP A O 1
ATOM 810 N N . MET A 1 102 ? 4.163 -2.121 -0.498 1.00 92.31 102 MET A N 1
ATOM 811 C CA . MET A 1 102 ? 3.311 -1.156 -1.185 1.00 92.31 102 MET A CA 1
ATOM 812 C C . MET A 1 102 ? 2.775 -0.140 -0.161 1.00 92.31 102 MET A C 1
ATOM 814 O O . MET A 1 102 ? 3.114 1.037 -0.248 1.00 92.31 102 MET A O 1
ATOM 818 N N . ILE A 1 103 ? 2.050 -0.595 0.865 1.00 91.94 103 ILE A N 1
ATOM 819 C CA . ILE A 1 103 ? 1.351 0.257 1.845 1.00 91.94 103 ILE A CA 1
ATOM 820 C C . ILE A 1 103 ? 2.284 1.226 2.592 1.00 91.94 103 ILE A C 1
ATOM 822 O O . ILE A 1 103 ? 1.983 2.404 2.727 1.00 91.94 103 ILE A O 1
ATOM 826 N N . ILE A 1 104 ? 3.402 0.765 3.155 1.00 82.12 104 ILE A N 1
ATOM 827 C CA . ILE A 1 104 ? 4.150 1.583 4.136 1.00 82.12 104 ILE A CA 1
ATOM 828 C C . ILE A 1 104 ? 4.928 2.742 3.505 1.00 82.12 104 ILE A C 1
ATOM 830 O O . ILE A 1 104 ? 5.339 3.673 4.210 1.00 82.12 104 ILE A O 1
ATOM 834 N N . ALA A 1 105 ? 5.195 2.654 2.201 1.00 64.81 105 ALA A N 1
ATOM 835 C CA . ALA A 1 105 ? 6.230 3.442 1.555 1.00 64.81 105 ALA A CA 1
ATOM 836 C C . ALA A 1 105 ? 5.745 4.298 0.381 1.00 64.81 105 ALA A C 1
ATOM 838 O O . ALA A 1 105 ? 6.584 4.947 -0.250 1.00 64.81 105 ALA A O 1
ATOM 839 N N . HIS A 1 106 ? 4.445 4.317 0.066 1.00 65.00 106 HIS A N 1
ATOM 840 C CA . HIS A 1 106 ? 3.967 5.022 -1.129 1.00 65.00 106 HIS A CA 1
ATOM 841 C C . HIS A 1 106 ? 3.871 6.541 -0.987 1.00 65.00 106 HIS A C 1
ATOM 843 O O . HIS A 1 106 ? 3.866 7.222 -2.003 1.00 65.00 106 HIS A O 1
ATOM 849 N N . HIS A 1 107 ? 3.908 7.096 0.229 1.00 59.22 107 HIS A N 1
ATOM 850 C CA . HIS A 1 107 ? 4.024 8.552 0.411 1.00 59.22 107 HIS A CA 1
ATOM 851 C C . HIS A 1 107 ? 5.292 9.006 1.142 1.00 59.22 107 HIS A C 1
ATOM 853 O O . HIS A 1 107 ? 5.592 10.201 1.139 1.00 59.22 107 HIS A O 1
ATOM 859 N N . LYS A 1 108 ? 6.022 8.099 1.810 1.00 61.94 108 LYS A N 1
ATOM 860 C CA . LYS A 1 108 ? 7.180 8.427 2.665 1.00 61.94 108 LYS A CA 1
ATOM 861 C C . LYS A 1 108 ? 8.177 7.274 2.760 1.00 61.94 108 LYS A C 1
ATOM 863 O O . LYS A 1 108 ? 7.832 6.118 2.531 1.00 61.94 108 LYS A O 1
ATOM 868 N N . SER A 1 109 ? 9.427 7.565 3.115 1.00 57.06 109 SER A N 1
ATOM 869 C CA . SER A 1 109 ? 10.404 6.521 3.454 1.00 57.06 109 SER A CA 1
ATOM 870 C C . SER A 1 109 ? 9.990 5.765 4.720 1.00 57.06 109 SER A C 1
ATOM 872 O O . SER A 1 109 ? 9.326 6.310 5.597 1.00 57.06 109 SER A O 1
ATOM 874 N N . VAL A 1 110 ? 10.395 4.496 4.817 1.00 57.78 110 VAL A N 1
ATOM 875 C CA . VAL A 1 110 ? 10.119 3.644 5.990 1.00 57.78 110 VAL A CA 1
ATOM 876 C C . VAL A 1 110 ? 10.898 4.117 7.226 1.00 57.78 110 VAL A C 1
ATOM 878 O O . VAL A 1 110 ? 10.412 3.968 8.344 1.00 57.78 110 VAL A O 1
ATOM 881 N N . VAL A 1 111 ? 12.082 4.697 6.998 1.00 53.56 111 VAL A N 1
ATOM 882 C CA . VAL A 1 111 ? 13.038 5.215 7.989 1.00 53.56 111 VAL A CA 1
ATOM 883 C C . VAL A 1 111 ? 13.623 6.524 7.456 1.00 53.56 111 VAL A C 1
ATOM 885 O O . VAL A 1 111 ? 13.938 6.590 6.261 1.00 53.56 111 VAL A O 1
ATOM 888 N N . LYS A 1 112 ? 13.819 7.516 8.330 1.00 53.50 112 LYS A N 1
ATOM 889 C CA . LYS A 1 112 ? 14.476 8.806 8.059 1.00 53.50 112 LYS A CA 1
ATOM 890 C C . LYS A 1 112 ? 13.966 9.490 6.792 1.00 53.50 112 LYS A C 1
ATOM 892 O O . LYS A 1 112 ? 14.745 9.859 5.909 1.00 53.50 112 LYS A O 1
ATOM 897 N N . ASP A 1 113 ? 12.648 9.650 6.676 1.00 57.78 113 ASP A N 1
ATOM 898 C CA . ASP A 1 113 ? 12.129 10.631 5.719 1.00 57.78 113 ASP A CA 1
ATOM 899 C C . ASP A 1 113 ? 12.557 12.056 6.144 1.00 57.78 113 ASP A C 1
ATOM 901 O O . ASP A 1 113 ? 13.077 12.261 7.240 1.00 57.78 113 ASP A O 1
ATOM 905 N N . VAL A 1 114 ? 12.355 13.064 5.287 1.00 53.91 114 VAL A N 1
ATOM 906 C CA . VAL A 1 114 ? 12.782 14.461 5.548 1.00 53.91 114 VAL A CA 1
ATOM 907 C C . VAL A 1 114 ? 12.221 15.023 6.872 1.00 53.91 114 VAL A C 1
ATOM 909 O O . VAL A 1 114 ? 12.697 16.047 7.357 1.00 53.91 114 VAL A O 1
ATOM 912 N N . ARG A 1 115 ? 11.205 14.377 7.460 1.00 54.25 115 ARG A N 1
ATOM 913 C CA . ARG A 1 115 ? 10.561 14.776 8.717 1.00 54.25 115 ARG A CA 1
ATOM 914 C C . ARG A 1 115 ? 10.653 13.713 9.823 1.00 54.25 115 ARG A C 1
ATOM 916 O O . ARG A 1 115 ? 10.044 13.924 10.863 1.00 54.25 115 ARG A O 1
ATOM 923 N N . GLU A 1 116 ? 11.359 12.609 9.591 1.00 62.25 116 GLU A N 1
ATOM 924 C CA . GLU A 1 116 ? 11.430 11.414 10.443 1.00 62.25 116 GLU A CA 1
ATOM 925 C C . GLU A 1 116 ? 10.050 10.871 10.874 1.00 62.25 116 GLU A C 1
ATOM 927 O O . GLU A 1 116 ? 9.788 10.588 12.039 1.00 62.25 116 GLU A O 1
ATOM 932 N N . LEU A 1 117 ? 9.129 10.753 9.914 1.00 63.53 117 LEU A N 1
ATOM 933 C CA . LEU A 1 117 ? 7.753 10.270 10.095 1.00 63.53 117 LEU A CA 1
ATOM 934 C C . LEU A 1 117 ? 7.512 8.897 9.438 1.00 63.53 117 LEU A C 1
ATOM 936 O O . LEU A 1 117 ? 6.362 8.541 9.139 1.00 63.53 117 LEU A O 1
ATOM 940 N N . GLY A 1 118 ? 8.578 8.142 9.158 1.00 72.00 118 GLY A N 1
ATOM 941 C CA . GLY A 1 118 ? 8.493 6.753 8.718 1.00 72.00 118 GLY A CA 1
ATOM 942 C C . GLY A 1 118 ? 7.854 5.861 9.784 1.00 72.00 118 GLY A C 1
ATOM 943 O O . GLY A 1 118 ? 7.779 6.234 10.951 1.00 72.00 118 GLY A O 1
ATOM 944 N N . LEU A 1 119 ? 7.371 4.675 9.396 1.00 79.25 119 LEU A N 1
ATOM 945 C CA . LEU A 1 119 ? 6.762 3.733 10.348 1.00 79.25 119 LEU A CA 1
ATOM 946 C C . LEU A 1 119 ? 7.732 3.405 11.495 1.00 79.25 119 LEU A C 1
ATOM 948 O O . LEU A 1 119 ? 7.342 3.455 12.655 1.00 79.25 119 LEU A O 1
ATOM 952 N N . LEU A 1 120 ? 8.997 3.127 11.167 1.00 77.12 120 LEU A N 1
ATOM 953 C CA . LEU A 1 120 ? 10.014 2.795 12.166 1.00 77.12 120 LEU A CA 1
ATOM 954 C C . LEU A 1 120 ? 10.509 4.023 12.942 1.00 77.12 120 LEU A C 1
ATOM 956 O O . LEU A 1 120 ? 10.910 3.880 14.091 1.00 77.12 120 LEU A O 1
ATOM 960 N N . ASP A 1 121 ? 10.458 5.219 12.346 1.00 76.88 121 ASP A N 1
ATOM 961 C CA . ASP A 1 121 ? 10.789 6.457 13.063 1.00 76.88 121 ASP A CA 1
ATOM 962 C C . ASP A 1 121 ? 9.717 6.753 14.124 1.00 76.88 121 ASP A C 1
ATOM 964 O O . ASP A 1 121 ? 10.029 7.028 15.280 1.00 76.88 121 ASP A O 1
ATOM 968 N N . LEU A 1 122 ? 8.436 6.628 13.754 1.00 76.88 122 LEU A N 1
ATOM 969 C CA . LEU A 1 122 ? 7.318 6.807 14.678 1.00 76.88 122 LEU A CA 1
ATOM 970 C C . LEU A 1 122 ? 7.336 5.760 15.796 1.00 76.88 122 LEU A C 1
ATOM 972 O O . LEU A 1 122 ? 7.141 6.129 16.950 1.00 76.88 122 LEU A O 1
ATOM 976 N N . ASP A 1 123 ? 7.602 4.490 15.471 1.00 79.25 123 ASP A N 1
ATOM 977 C CA . ASP A 1 123 ? 7.758 3.414 16.463 1.00 79.25 123 ASP A CA 1
ATOM 978 C C . ASP A 1 123 ? 8.892 3.734 17.451 1.00 79.25 123 ASP A C 1
ATOM 980 O O . ASP A 1 123 ? 8.723 3.602 18.657 1.00 79.25 123 ASP A O 1
ATOM 984 N N . TYR A 1 124 ? 10.017 4.264 16.962 1.00 79.44 124 TYR A N 1
ATOM 985 C CA . TYR A 1 124 ? 11.139 4.667 17.811 1.00 79.44 124 TYR A CA 1
ATOM 986 C C . TYR A 1 124 ? 10.802 5.837 18.753 1.00 79.44 124 TYR A C 1
ATOM 988 O O . TYR A 1 124 ? 11.219 5.831 19.911 1.00 79.44 124 TYR A O 1
ATOM 996 N N . TYR A 1 125 ? 10.061 6.844 18.278 1.00 79.81 125 TYR A N 1
ATOM 997 C CA . TYR A 1 125 ? 9.752 8.045 19.064 1.00 79.81 125 TYR A CA 1
ATOM 998 C C . TYR A 1 125 ? 8.541 7.899 19.993 1.00 79.81 125 TYR A C 1
ATOM 1000 O O . TYR A 1 125 ? 8.508 8.526 21.053 1.00 79.81 125 TYR A O 1
ATOM 1008 N N . TYR A 1 126 ? 7.541 7.112 19.594 1.00 80.31 126 TYR A N 1
ATOM 1009 C CA . TYR A 1 126 ? 6.232 7.060 20.251 1.00 80.31 126 TYR A CA 1
ATOM 1010 C C . TYR A 1 126 ? 5.819 5.653 20.713 1.00 80.31 126 TYR A C 1
ATOM 1012 O O . TYR A 1 126 ? 4.852 5.545 21.473 1.00 80.31 126 TYR A O 1
ATOM 1020 N N . ASP A 1 127 ? 6.539 4.597 20.314 1.00 85.12 127 ASP A N 1
ATOM 1021 C CA . ASP A 1 127 ? 6.322 3.210 20.755 1.00 85.12 127 ASP A CA 1
ATOM 1022 C C . ASP A 1 127 ? 4.835 2.788 20.615 1.00 85.12 127 ASP A C 1
ATOM 1024 O O . ASP A 1 127 ? 4.193 3.046 19.590 1.00 85.12 127 ASP A O 1
ATOM 1028 N N . HIS A 1 128 ? 4.225 2.200 21.649 1.00 79.25 128 HIS A N 1
ATOM 1029 C CA . HIS A 1 128 ? 2.829 1.748 21.654 1.00 79.25 128 HIS A CA 1
ATOM 1030 C C . HIS A 1 128 ? 1.788 2.856 21.384 1.00 79.25 128 HIS A C 1
ATOM 1032 O O . HIS A 1 128 ? 0.632 2.561 21.046 1.00 79.25 128 HIS A O 1
ATOM 1038 N N . GLN A 1 129 ? 2.158 4.137 21.504 1.00 87.62 129 GLN A N 1
ATOM 1039 C CA . GLN A 1 129 ? 1.245 5.242 21.203 1.00 87.62 129 GLN A CA 1
ATOM 1040 C C . GLN A 1 129 ? 0.936 5.331 19.704 1.00 87.62 129 GLN A C 1
ATOM 1042 O O . GLN A 1 129 ? -0.147 5.803 19.347 1.00 87.62 129 GLN A O 1
ATOM 1047 N N . VAL A 1 130 ? 1.827 4.837 18.831 1.00 90.19 130 VAL A N 1
ATOM 1048 C CA . VAL A 1 130 ? 1.608 4.818 17.376 1.00 90.19 130 VAL A CA 1
ATOM 1049 C C . VAL A 1 130 ? 0.363 4.010 17.047 1.00 90.19 130 VAL A C 1
ATOM 1051 O O . VAL A 1 130 ? -0.564 4.556 16.447 1.00 90.19 130 VAL A O 1
ATOM 1054 N N . PHE A 1 131 ? 0.297 2.750 17.484 1.00 93.69 131 PHE A N 1
ATOM 1055 C CA . PHE A 1 131 ? -0.875 1.908 17.254 1.00 93.69 131 PHE A CA 1
ATOM 1056 C C . PHE A 1 131 ? -2.134 2.563 17.825 1.00 93.69 131 PHE A C 1
ATOM 1058 O O . PHE A 1 131 ? -3.083 2.805 17.085 1.00 93.69 131 PHE A O 1
ATOM 1065 N N . THR A 1 132 ? -2.092 2.943 19.106 1.00 93.69 132 THR A N 1
ATOM 1066 C CA . THR A 1 132 ? -3.231 3.516 19.843 1.00 93.69 132 THR A CA 1
ATOM 1067 C C . THR A 1 132 ? -3.832 4.746 19.153 1.00 93.69 132 THR A C 1
ATOM 1069 O O . THR A 1 132 ? -5.048 4.926 19.119 1.00 93.69 132 THR A O 1
ATOM 1072 N N . HIS A 1 133 ? -2.995 5.613 18.583 1.00 93.81 133 HIS A N 1
ATOM 1073 C CA . HIS A 1 133 ? -3.467 6.789 17.858 1.00 93.81 133 HIS A CA 1
ATOM 1074 C C . HIS A 1 133 ? -4.114 6.431 16.518 1.00 93.81 133 HIS A C 1
ATOM 1076 O O . HIS A 1 133 ? -5.159 6.983 16.174 1.00 93.81 133 HIS A O 1
ATOM 1082 N N . HIS A 1 134 ? -3.494 5.527 15.755 1.00 94.81 134 HIS A N 1
ATOM 1083 C CA . HIS A 1 134 ? -3.952 5.177 14.411 1.00 94.81 134 HIS A CA 1
ATOM 1084 C C . HIS A 1 134 ? -5.187 4.266 14.430 1.00 94.81 134 HIS A C 1
ATOM 1086 O O . HIS A 1 134 ? -6.003 4.333 13.513 1.00 94.81 134 HIS A O 1
ATOM 1092 N N . SER A 1 135 ? -5.365 3.470 15.486 1.00 96.06 135 SER A N 1
ATOM 1093 C CA . SER A 1 135 ? -6.524 2.597 15.695 1.00 96.06 135 SER A CA 1
ATOM 1094 C C . SER A 1 135 ? -7.658 3.252 16.492 1.00 96.06 135 SER A C 1
ATOM 1096 O O . SER A 1 135 ? -8.649 2.604 16.825 1.00 96.06 135 SER A O 1
ATOM 1098 N N . LYS A 1 136 ? -7.569 4.553 16.792 1.00 95.69 136 LYS A N 1
ATOM 1099 C CA . LYS A 1 136 ? -8.619 5.255 17.537 1.00 95.69 136 LYS A CA 1
ATOM 1100 C C . LYS A 1 136 ? -9.977 5.133 16.832 1.00 95.69 136 LYS A C 1
ATOM 1102 O O . LYS A 1 136 ? -10.121 5.545 1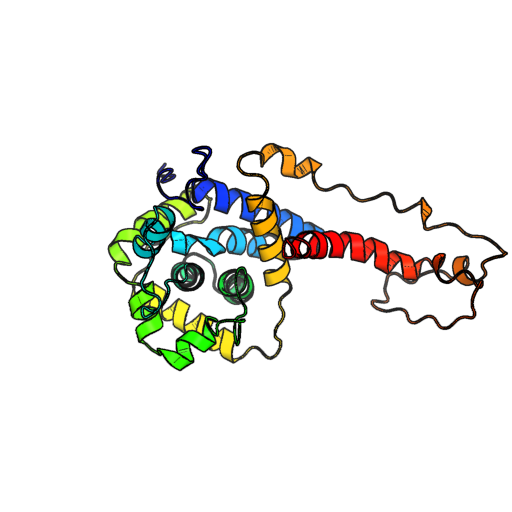5.680 1.00 95.69 136 LYS A O 1
ATOM 1107 N N . GLY A 1 137 ? -10.963 4.596 17.554 1.00 94.44 137 GLY A N 1
ATOM 1108 C CA . GLY A 1 137 ? -12.318 4.363 17.047 1.00 94.44 137 GLY A CA 1
ATOM 1109 C C . GLY A 1 137 ? -12.408 3.250 15.999 1.00 94.44 137 GLY A C 1
ATOM 1110 O O . GLY A 1 137 ? -13.338 3.273 15.208 1.00 94.44 137 GLY A O 1
ATOM 1111 N N . PHE A 1 138 ? -11.445 2.318 15.944 1.00 96.62 138 PHE A N 1
ATOM 1112 C CA . PHE A 1 138 ? -11.379 1.273 14.912 1.00 96.62 138 PHE A CA 1
ATOM 1113 C C . PHE A 1 138 ? -12.698 0.527 14.705 1.00 96.62 138 PHE A C 1
ATOM 1115 O O . PHE A 1 138 ? -13.126 0.380 13.566 1.00 96.62 138 PHE A O 1
ATOM 1122 N N . ASP A 1 139 ? -13.377 0.138 15.784 1.00 93.25 139 ASP A N 1
ATOM 1123 C CA . ASP A 1 139 ? -14.655 -0.582 15.713 1.00 93.25 139 ASP A CA 1
ATOM 1124 C C . ASP A 1 139 ? -15.760 0.213 14.994 1.00 93.25 139 ASP A C 1
ATOM 1126 O O . ASP A 1 139 ? -16.678 -0.373 14.425 1.00 93.25 139 ASP A O 1
ATOM 1130 N N . GLU A 1 140 ? -15.668 1.547 14.982 1.00 91.88 140 GLU A N 1
ATOM 1131 C CA . GLU A 1 140 ? -16.644 2.425 14.330 1.00 91.88 140 GLU A CA 1
ATOM 1132 C C . GLU A 1 140 ? -16.441 2.494 12.813 1.00 91.88 140 GLU A C 1
ATOM 1134 O O . GLU A 1 140 ? -17.414 2.606 12.072 1.00 91.88 140 GLU A O 1
ATOM 1139 N N . TRP A 1 141 ? -15.193 2.440 12.334 1.00 95.44 141 TRP A N 1
ATOM 1140 C CA . TRP A 1 141 ? -14.869 2.686 10.923 1.00 95.44 141 TRP A CA 1
ATOM 1141 C C . TRP A 1 141 ? -14.344 1.458 10.169 1.00 95.44 141 TRP A C 1
ATOM 1143 O O . TRP A 1 141 ? -14.271 1.481 8.938 1.00 95.44 141 TRP A O 1
ATOM 1153 N N . SER A 1 142 ? -14.009 0.370 10.869 1.00 96.44 142 SER A N 1
ATOM 1154 C CA . SER A 1 142 ? -13.543 -0.880 10.257 1.00 96.44 142 SER A CA 1
ATOM 1155 C C . SER A 1 142 ? -14.607 -1.516 9.364 1.00 96.44 142 SER A C 1
ATOM 1157 O O . SER A 1 142 ? -14.283 -1.990 8.278 1.00 96.44 142 SER A O 1
ATOM 1159 N N . SER A 1 143 ? -15.879 -1.463 9.767 1.00 94.69 143 SER A N 1
ATOM 1160 C CA . SER A 1 143 ? -17.010 -1.954 8.969 1.00 94.69 143 SER A CA 1
ATOM 1161 C C . SER A 1 143 ? -17.139 -1.207 7.638 1.00 94.69 143 SER A C 1
ATOM 1163 O O . SER A 1 143 ? -17.178 -1.839 6.587 1.00 94.69 143 SER A O 1
ATOM 1165 N N . THR A 1 144 ? -17.081 0.128 7.657 1.00 95.88 144 THR A N 1
ATOM 1166 C CA . THR A 1 144 ? -17.065 0.968 6.448 1.00 95.88 144 THR A CA 1
ATOM 1167 C C . THR A 1 144 ? -15.889 0.632 5.531 1.00 95.88 144 THR A C 1
ATOM 1169 O O . THR A 1 144 ? -16.047 0.552 4.315 1.00 95.88 144 THR A O 1
ATOM 1172 N N . ALA A 1 145 ? -14.700 0.404 6.094 1.00 96.25 145 ALA A N 1
ATOM 1173 C CA . ALA A 1 145 ? -13.534 0.006 5.310 1.00 96.25 145 ALA A CA 1
ATOM 1174 C C . ALA A 1 145 ? -13.726 -1.366 4.645 1.00 96.25 145 ALA A C 1
ATOM 1176 O O . ALA A 1 145 ? -13.406 -1.531 3.468 1.00 96.25 145 ALA A O 1
ATOM 1177 N N . LEU A 1 146 ? -14.280 -2.337 5.374 1.00 96.19 146 LEU A N 1
ATOM 1178 C CA . LEU A 1 146 ? -14.575 -3.668 4.846 1.00 96.19 146 LEU A CA 1
ATOM 1179 C C . LEU A 1 146 ? -15.645 -3.631 3.748 1.00 96.19 146 LEU A C 1
ATOM 1181 O O . LEU A 1 146 ? -15.453 -4.288 2.728 1.00 96.19 146 LEU A O 1
ATOM 1185 N N . ASP A 1 147 ? -16.692 -2.816 3.902 1.00 95.44 147 ASP A N 1
ATOM 1186 C CA . ASP A 1 147 ? -17.721 -2.594 2.876 1.00 95.44 147 ASP A CA 1
ATOM 1187 C C . ASP A 1 147 ? -17.111 -2.086 1.556 1.00 95.44 147 ASP A C 1
ATOM 1189 O O . ASP A 1 147 ? -17.421 -2.602 0.479 1.00 95.44 147 ASP A O 1
ATOM 1193 N N . ILE A 1 148 ? -16.209 -1.096 1.630 1.00 95.88 148 ILE A N 1
ATOM 1194 C CA . ILE A 1 148 ? -15.518 -0.549 0.450 1.00 95.88 148 ILE A CA 1
ATOM 1195 C C . ILE A 1 148 ? -14.651 -1.627 -0.213 1.00 95.88 148 ILE A C 1
ATOM 1197 O O . ILE A 1 148 ? -14.688 -1.784 -1.434 1.00 95.88 148 ILE A O 1
ATOM 1201 N N . LEU A 1 149 ? -13.870 -2.378 0.572 1.00 95.94 149 LEU A N 1
ATOM 1202 C CA . LEU A 1 149 ? -13.022 -3.454 0.045 1.00 95.94 149 LEU A CA 1
ATOM 1203 C C . LEU A 1 149 ? -13.853 -4.570 -0.607 1.00 95.94 149 LEU A C 1
ATOM 1205 O O . LEU A 1 149 ? -13.442 -5.115 -1.635 1.00 95.94 149 LEU A O 1
ATOM 1209 N N . GLU A 1 150 ? -15.021 -4.884 -0.046 1.00 95.44 150 GLU A N 1
ATOM 1210 C CA . GLU A 1 150 ? -15.942 -5.880 -0.591 1.00 95.44 150 GLU A CA 1
ATOM 1211 C C . GLU A 1 150 ? -16.523 -5.460 -1.937 1.00 95.44 150 GLU A C 1
ATOM 1213 O O . GLU A 1 150 ? -16.504 -6.241 -2.891 1.00 95.44 150 GLU A O 1
ATOM 1218 N N . GLU A 1 151 ? -16.932 -4.201 -2.064 1.00 94.62 151 GLU A N 1
ATOM 1219 C CA . GLU A 1 151 ? -17.391 -3.6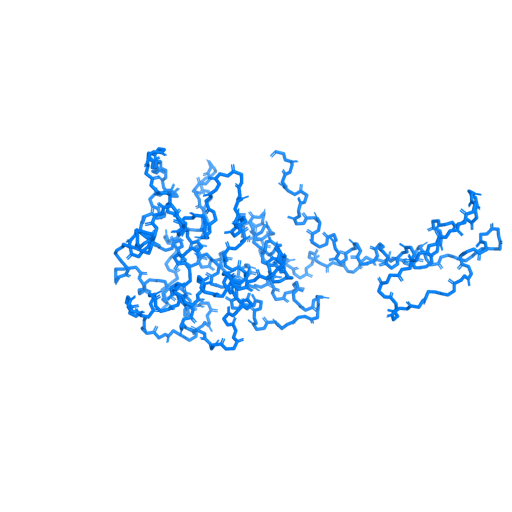49 -3.338 1.00 94.62 151 GLU A CA 1
ATOM 1220 C C . GLU A 1 151 ? -16.256 -3.590 -4.384 1.00 94.62 151 GLU A C 1
ATOM 1222 O O . GLU A 1 151 ? -16.498 -3.782 -5.577 1.00 94.62 151 GLU A O 1
ATOM 1227 N N . CYS A 1 152 ? -14.999 -3.413 -3.958 1.00 92.31 152 CYS A N 1
ATOM 1228 C CA . CYS A 1 152 ? -13.811 -3.539 -4.814 1.00 92.31 152 CYS A CA 1
ATOM 1229 C C . CYS A 1 152 ? -13.488 -4.997 -5.223 1.00 92.31 152 CYS A C 1
ATOM 1231 O O . CYS A 1 152 ? -12.572 -5.237 -6.020 1.00 92.31 152 CYS A O 1
ATOM 1233 N N . GLY A 1 153 ? -14.217 -5.982 -4.689 1.00 92.31 153 GLY A N 1
ATOM 1234 C CA . GLY A 1 153 ? -14.092 -7.399 -5.024 1.00 92.31 153 GLY A CA 1
ATOM 1235 C C . GLY A 1 153 ? -13.146 -8.205 -4.128 1.00 92.31 153 GLY A C 1
ATOM 1236 O O . GLY A 1 153 ? -12.763 -9.315 -4.510 1.00 92.31 153 GLY A O 1
ATOM 1237 N N . ILE A 1 154 ? -12.750 -7.687 -2.961 1.00 93.31 154 ILE A N 1
ATOM 1238 C CA . ILE A 1 154 ? -12.049 -8.467 -1.928 1.00 93.31 154 ILE A CA 1
ATOM 1239 C C . ILE A 1 154 ? -13.094 -9.152 -1.051 1.00 93.31 154 ILE A C 1
ATOM 1241 O O . ILE A 1 154 ? -13.991 -8.508 -0.530 1.00 93.31 154 ILE A O 1
ATOM 1245 N N . LYS A 1 155 ? -12.974 -10.463 -0.828 1.00 90.62 155 LYS A N 1
ATOM 1246 C CA . LYS A 1 155 ? -13.845 -11.138 0.143 1.00 90.62 155 LYS A CA 1
ATOM 1247 C C . LYS A 1 155 ? -13.523 -10.623 1.542 1.00 90.62 155 LYS A C 1
ATOM 1249 O O . LYS A 1 155 ? -12.434 -10.880 2.052 1.00 90.62 155 LYS A O 1
ATOM 1254 N N . SER A 1 156 ? -14.458 -9.890 2.132 1.00 82.19 156 SER A N 1
ATOM 1255 C CA . SER A 1 156 ? -14.300 -9.334 3.467 1.00 82.19 156 SER A CA 1
ATOM 1256 C C . SER A 1 156 ? -14.513 -10.420 4.528 1.00 82.19 156 SER A C 1
ATOM 1258 O O . SER A 1 156 ? -15.207 -11.422 4.329 1.00 82.19 156 SER A O 1
ATOM 1260 N N . ARG A 1 157 ? -13.875 -10.227 5.678 1.00 89.44 157 ARG A N 1
ATOM 1261 C CA . ARG A 1 157 ? -14.219 -10.892 6.934 1.00 89.44 157 ARG A CA 1
ATOM 1262 C C . ARG A 1 157 ? -14.155 -9.846 8.041 1.00 89.44 157 ARG A C 1
ATOM 1264 O O . ARG A 1 157 ? -13.380 -8.900 7.892 1.00 89.44 157 ARG A O 1
ATOM 1271 N N . PRO A 1 158 ? -14.901 -10.005 9.144 1.00 91.75 158 PRO A N 1
ATOM 1272 C CA . PRO A 1 158 ? -14.734 -9.136 10.300 1.00 91.75 158 PRO A CA 1
ATOM 1273 C C . PRO A 1 158 ? -13.271 -9.120 10.764 1.00 91.75 158 PRO A C 1
ATOM 1275 O O . PRO A 1 158 ? -12.632 -10.174 10.830 1.00 91.75 158 PRO A O 1
ATOM 1278 N N . ILE A 1 159 ? -12.760 -7.926 11.059 1.00 95.56 159 ILE A N 1
ATOM 1279 C CA . ILE A 1 159 ? -11.410 -7.680 11.576 1.00 95.56 159 ILE A CA 1
ATOM 1280 C C . ILE A 1 159 ? -11.565 -7.046 12.955 1.00 95.56 159 ILE A C 1
ATOM 1282 O O . ILE A 1 159 ? -12.208 -6.004 13.079 1.00 95.56 159 ILE A O 1
ATOM 1286 N N . THR A 1 160 ? -11.004 -7.679 13.984 1.00 96.69 160 THR A N 1
ATOM 1287 C CA . THR A 1 160 ? -11.010 -7.139 15.352 1.00 96.69 160 THR A CA 1
ATOM 1288 C C . THR A 1 160 ? -9.833 -6.188 15.587 1.00 96.69 160 THR A C 1
ATOM 1290 O O . THR A 1 160 ? -8.904 -6.101 14.779 1.00 96.69 160 THR A O 1
ATOM 1293 N N . ILE A 1 161 ? -9.839 -5.473 16.713 1.00 97.12 161 ILE A N 1
ATOM 1294 C CA . ILE A 1 161 ? -8.698 -4.640 17.108 1.00 97.12 161 ILE A CA 1
ATOM 1295 C C . ILE A 1 161 ? -7.437 -5.477 17.385 1.00 97.12 161 ILE A C 1
ATOM 1297 O O . ILE A 1 161 ? -6.327 -5.031 17.100 1.00 97.12 161 ILE A O 1
ATOM 1301 N N . GLU A 1 162 ? -7.586 -6.710 17.874 1.00 97.25 162 GLU A N 1
ATOM 1302 C CA . GLU A 1 162 ? -6.479 -7.657 18.055 1.00 97.25 162 GLU A CA 1
ATOM 1303 C C . GLU A 1 162 ? -5.908 -8.092 16.702 1.00 97.25 162 GLU A C 1
ATOM 1305 O O . GLU A 1 162 ? -4.694 -8.083 16.511 1.00 97.25 162 GLU A O 1
ATOM 1310 N N . ASP A 1 163 ? -6.771 -8.375 15.721 1.00 97.38 163 ASP A N 1
ATOM 1311 C CA . ASP A 1 163 ? -6.358 -8.650 14.342 1.00 97.38 163 ASP A CA 1
ATOM 1312 C C . ASP A 1 163 ? -5.562 -7.477 13.733 1.00 97.38 163 ASP A C 1
ATOM 1314 O O . ASP A 1 163 ? -4.553 -7.688 13.046 1.00 97.38 163 ASP A O 1
ATOM 1318 N N . ALA A 1 164 ? -5.991 -6.242 14.006 1.00 97.31 164 ALA A N 1
ATOM 1319 C CA . ALA A 1 164 ? -5.291 -5.027 13.598 1.00 97.31 164 ALA A CA 1
ATOM 1320 C C . ALA A 1 164 ? -3.924 -4.882 14.293 1.00 97.31 164 ALA A C 1
ATOM 1322 O O . ALA A 1 164 ? -2.945 -4.476 13.662 1.00 97.31 164 ALA A O 1
ATOM 1323 N N . TYR A 1 165 ? -3.831 -5.235 15.577 1.00 97.06 165 TYR A N 1
ATOM 1324 C CA . TYR A 1 165 ? -2.577 -5.196 16.330 1.00 97.06 165 TYR A CA 1
ATOM 1325 C C . TYR A 1 165 ? -1.582 -6.263 15.858 1.00 97.06 165 TYR A C 1
ATOM 1327 O O . TYR A 1 165 ? -0.395 -5.969 15.695 1.00 97.06 165 TYR A O 1
ATOM 1335 N N . ASP A 1 166 ? -2.055 -7.478 15.579 1.00 97.50 166 ASP A N 1
ATOM 1336 C CA . ASP A 1 166 ? -1.230 -8.574 15.065 1.00 97.50 166 ASP A CA 1
ATOM 1337 C C . ASP A 1 166 ? -0.590 -8.204 13.724 1.00 97.50 166 ASP A C 1
ATOM 1339 O O . ASP A 1 166 ? 0.609 -8.398 13.510 1.00 97.50 166 ASP A O 1
ATOM 1343 N N . THR A 1 167 ? -1.390 -7.649 12.811 1.00 96.62 167 THR A N 1
ATOM 1344 C CA . THR A 1 167 ? -0.943 -7.261 11.465 1.00 96.62 167 THR A CA 1
ATOM 1345 C C . THR A 1 167 ? -0.004 -6.058 11.499 1.00 96.62 167 THR A C 1
ATOM 1347 O O . THR A 1 167 ? 1.009 -6.050 10.794 1.00 96.62 167 THR A O 1
ATOM 1350 N N . TYR A 1 168 ? -0.272 -5.083 12.371 1.00 95.81 168 TYR A N 1
ATOM 1351 C CA . TYR A 1 168 ? 0.644 -3.979 12.658 1.00 95.81 168 TYR A CA 1
ATOM 1352 C C . TYR A 1 168 ? 1.998 -4.479 13.183 1.00 95.81 168 TYR A C 1
ATOM 1354 O O . TYR A 1 168 ? 3.050 -4.114 12.651 1.00 95.81 168 TYR A O 1
ATOM 1362 N N . SER A 1 169 ? 1.977 -5.359 14.186 1.00 95.31 169 SER A N 1
ATOM 1363 C CA . SER A 1 169 ? 3.183 -5.923 14.803 1.00 95.31 169 SER A CA 1
ATOM 1364 C C . SER A 1 169 ? 3.989 -6.750 13.802 1.00 95.31 169 SER A C 1
ATOM 1366 O O . SER A 1 169 ? 5.211 -6.618 13.718 1.00 95.31 169 SER A O 1
ATOM 1368 N N . TYR A 1 170 ? 3.306 -7.546 12.975 1.00 96.44 170 TYR A N 1
ATOM 1369 C CA . TYR A 1 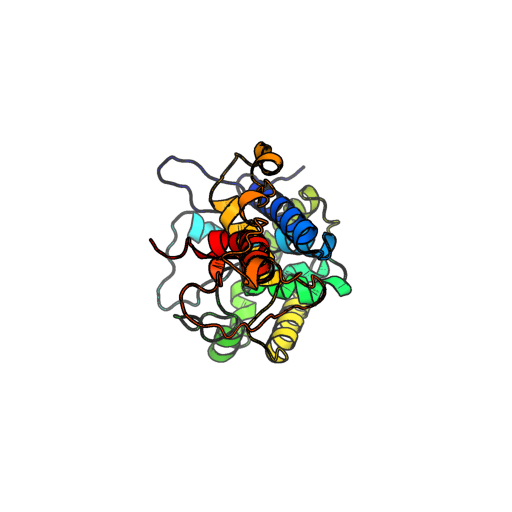170 ? 3.931 -8.273 11.875 1.00 96.44 170 TYR A CA 1
ATOM 1370 C C . TYR A 1 170 ? 4.638 -7.322 10.903 1.00 96.44 170 TYR A C 1
ATOM 1372 O O . TYR A 1 170 ? 5.799 -7.544 10.553 1.00 96.44 170 TYR A O 1
ATOM 1380 N N . ALA A 1 171 ? 3.960 -6.252 10.479 1.00 94.00 171 ALA A N 1
ATOM 1381 C CA . ALA A 1 171 ? 4.516 -5.284 9.542 1.00 94.00 171 ALA A CA 1
ATOM 1382 C C . ALA A 1 171 ? 5.744 -4.566 10.118 1.00 94.00 171 ALA A C 1
ATOM 1384 O O . ALA A 1 171 ? 6.740 -4.421 9.408 1.00 94.00 171 ALA A O 1
ATOM 1385 N N . LEU A 1 172 ? 5.721 -4.181 11.399 1.00 91.19 172 LEU A N 1
ATOM 1386 C CA . LEU A 1 172 ? 6.886 -3.620 12.090 1.00 91.19 172 LEU A CA 1
ATOM 1387 C C . LEU A 1 172 ? 8.081 -4.574 12.056 1.00 91.19 172 LEU A C 1
ATOM 1389 O O . LEU A 1 172 ? 9.173 -4.184 11.638 1.00 91.19 172 LEU A O 1
ATOM 1393 N N . GLU A 1 173 ? 7.879 -5.829 12.454 1.00 92.38 173 GLU A N 1
ATOM 1394 C CA . GLU A 1 173 ? 8.946 -6.830 12.492 1.00 92.38 173 GLU A CA 1
ATOM 1395 C C . GLU A 1 173 ? 9.488 -7.156 11.099 1.00 92.38 173 GLU A C 1
ATOM 1397 O O . GLU A 1 173 ? 10.700 -7.297 10.914 1.00 92.38 173 GLU A O 1
ATOM 1402 N N . TYR A 1 174 ? 8.611 -7.226 10.096 1.00 91.88 174 TYR A N 1
ATOM 1403 C CA . TYR A 1 174 ? 9.016 -7.349 8.701 1.00 91.88 174 TYR A CA 1
ATOM 1404 C C . TYR A 1 174 ? 9.891 -6.162 8.274 1.00 91.88 174 TYR A C 1
ATOM 1406 O O . TYR A 1 174 ? 10.973 -6.370 7.722 1.00 91.88 174 TYR A O 1
ATOM 1414 N N . CYS A 1 175 ? 9.484 -4.928 8.592 1.00 88.06 175 CYS A N 1
ATOM 1415 C CA . CYS A 1 175 ? 10.230 -3.715 8.254 1.00 88.06 175 CYS A CA 1
ATOM 1416 C C . CYS A 1 175 ? 11.602 -3.651 8.935 1.00 88.06 175 CYS A C 1
ATOM 1418 O O . CYS A 1 175 ? 12.583 -3.315 8.271 1.00 88.06 175 CYS A O 1
ATOM 1420 N N . LYS A 1 176 ? 11.696 -4.017 10.221 1.00 86.81 176 LYS A N 1
ATOM 1421 C CA . LYS A 1 176 ? 12.960 -4.053 10.984 1.00 86.81 176 LYS A CA 1
ATOM 1422 C C . LYS A 1 176 ? 13.981 -5.021 10.383 1.00 86.81 176 LYS A C 1
ATOM 1424 O O . LYS A 1 176 ? 15.181 -4.771 10.446 1.00 86.81 176 LYS A O 1
ATOM 1429 N N . LYS A 1 177 ? 13.517 -6.120 9.780 1.00 87.56 177 LYS A N 1
ATOM 1430 C CA . LYS A 1 177 ? 14.372 -7.154 9.170 1.00 87.56 177 LYS A CA 1
ATOM 1431 C C . LYS A 1 177 ? 14.845 -6.808 7.756 1.00 87.56 177 LYS A C 1
ATOM 1433 O O . LYS A 1 177 ? 15.678 -7.534 7.207 1.00 87.56 177 LYS A O 1
ATOM 1438 N N . ARG A 1 178 ? 14.335 -5.740 7.130 1.00 79.12 178 ARG A N 1
ATOM 1439 C CA . ARG A 1 178 ? 14.719 -5.399 5.753 1.00 79.12 178 ARG A CA 1
ATOM 1440 C C . ARG A 1 178 ? 16.147 -4.868 5.701 1.00 79.12 178 ARG A C 1
ATOM 1442 O O . ARG A 1 178 ? 16.517 -3.925 6.387 1.00 79.12 178 ARG A O 1
ATOM 1449 N N . THR A 1 179 ? 16.933 -5.457 4.808 1.00 64.81 179 THR A N 1
ATOM 1450 C CA . THR A 1 179 ? 18.346 -5.116 4.593 1.00 64.81 179 THR A CA 1
ATOM 1451 C C . THR A 1 179 ? 18.556 -4.046 3.522 1.00 64.81 179 THR A C 1
ATOM 1453 O O . THR A 1 179 ? 19.624 -3.447 3.456 1.00 64.81 179 THR A O 1
ATOM 1456 N N . HIS A 1 180 ? 17.549 -3.793 2.679 1.00 62.81 180 HIS A N 1
ATOM 1457 C CA . HIS A 1 180 ? 17.642 -2.882 1.541 1.00 62.81 180 HIS A CA 1
ATOM 1458 C C . HIS A 1 180 ? 16.509 -1.853 1.573 1.00 62.81 180 HIS A C 1
ATOM 1460 O O . HIS A 1 180 ? 15.346 -2.201 1.755 1.00 62.81 180 HIS A O 1
ATOM 1466 N N . GLY A 1 181 ? 16.845 -0.584 1.333 1.00 66.25 181 GLY A N 1
ATOM 1467 C CA . GLY A 1 181 ? 15.892 0.533 1.332 1.00 66.25 181 GLY A CA 1
ATOM 1468 C C . GLY A 1 181 ? 15.014 0.650 0.078 1.00 66.25 181 GLY A C 1
ATOM 1469 O O . GLY A 1 181 ? 14.448 1.715 -0.157 1.00 66.25 181 GLY A O 1
ATOM 1470 N N . TRP A 1 182 ? 14.914 -0.395 -0.753 1.00 74.88 182 TRP A N 1
ATOM 1471 C CA . TRP A 1 182 ? 14.139 -0.372 -1.998 1.00 74.88 182 TRP A CA 1
ATOM 1472 C C . TRP A 1 182 ? 13.225 -1.598 -2.135 1.00 74.88 182 TRP A C 1
ATOM 1474 O O . TRP A 1 182 ? 13.492 -2.668 -1.591 1.00 74.88 182 TRP A O 1
ATOM 1484 N N . SER A 1 183 ? 12.118 -1.432 -2.862 1.00 84.19 183 SER A N 1
ATOM 1485 C CA . SER A 1 183 ? 11.202 -2.511 -3.243 1.00 84.19 183 SER A CA 1
ATOM 1486 C C . SER A 1 183 ? 10.644 -2.233 -4.632 1.00 84.19 183 SER A C 1
ATOM 1488 O O . SER A 1 183 ? 10.269 -1.098 -4.927 1.00 84.19 183 SER A O 1
ATOM 1490 N N . ILE A 1 184 ? 10.569 -3.260 -5.478 1.00 87.44 184 ILE A N 1
ATOM 1491 C CA . ILE A 1 184 ? 9.919 -3.133 -6.786 1.00 87.44 184 ILE A CA 1
ATOM 1492 C C . ILE A 1 184 ? 8.418 -2.856 -6.634 1.00 87.44 184 ILE A C 1
ATOM 1494 O O . ILE A 1 184 ? 7.871 -2.028 -7.355 1.00 87.44 184 ILE A O 1
ATOM 1498 N N . TRP A 1 185 ? 7.785 -3.456 -5.622 1.00 91.19 185 TRP A N 1
ATOM 1499 C CA . TRP A 1 185 ? 6.369 -3.271 -5.310 1.00 91.19 185 TRP A CA 1
ATOM 1500 C C . TRP A 1 185 ? 6.052 -1.842 -4.875 1.00 91.19 185 TRP A C 1
ATOM 1502 O O . TRP A 1 185 ? 5.063 -1.267 -5.322 1.00 91.19 185 TRP A O 1
ATOM 1512 N N . LYS A 1 186 ? 6.956 -1.221 -4.108 1.00 87.56 186 LYS A N 1
ATOM 1513 C CA . LYS A 1 186 ? 6.888 0.215 -3.806 1.00 87.56 186 LYS A CA 1
ATOM 1514 C C . LYS A 1 186 ? 6.859 1.051 -5.091 1.00 87.56 186 LYS A C 1
ATOM 1516 O O . LYS A 1 186 ? 6.038 1.952 -5.209 1.00 87.56 186 LYS A O 1
ATOM 1521 N N . GLY A 1 187 ? 7.745 0.757 -6.046 1.00 86.75 187 GLY A N 1
ATOM 1522 C CA . GLY A 1 187 ? 7.800 1.471 -7.327 1.00 86.75 187 GLY A CA 1
ATOM 1523 C C . GLY A 1 187 ? 6.516 1.316 -8.146 1.00 86.75 187 GLY A C 1
ATOM 1524 O O . GLY A 1 187 ? 6.016 2.301 -8.684 1.00 86.75 187 GLY A O 1
ATOM 1525 N N . VAL A 1 188 ? 5.957 0.102 -8.179 1.00 90.38 188 VAL A N 1
ATOM 1526 C CA . VAL A 1 188 ? 4.663 -0.186 -8.818 1.00 90.38 188 VAL A CA 1
ATOM 1527 C C . VAL A 1 188 ? 3.547 0.658 -8.204 1.00 90.38 188 VAL A C 1
ATOM 1529 O O . VAL A 1 188 ? 2.816 1.315 -8.942 1.00 90.38 188 VAL A O 1
ATOM 1532 N N . LEU A 1 189 ? 3.429 0.678 -6.872 1.00 91.94 189 LEU A N 1
ATOM 1533 C CA . LEU A 1 189 ? 2.334 1.393 -6.219 1.00 91.94 189 LEU A CA 1
ATOM 1534 C C . LEU A 1 189 ? 2.473 2.913 -6.322 1.00 91.94 189 LEU A C 1
ATOM 1536 O O . LEU A 1 189 ? 1.495 3.555 -6.680 1.00 91.94 189 LEU A O 1
ATOM 1540 N N . ILE A 1 190 ? 3.655 3.485 -6.046 1.00 88.12 190 ILE A N 1
ATOM 1541 C CA . ILE A 1 190 ? 3.888 4.938 -6.208 1.00 88.12 190 ILE A CA 1
ATOM 1542 C C . ILE A 1 190 ? 3.485 5.359 -7.614 1.00 88.12 190 ILE A C 1
ATOM 1544 O O . ILE A 1 190 ? 2.821 6.373 -7.816 1.00 88.12 190 ILE A O 1
ATOM 1548 N N . GLY A 1 191 ? 3.858 4.527 -8.582 1.00 84.81 191 GLY A N 1
ATOM 1549 C CA . GLY A 1 191 ? 3.477 4.709 -9.954 1.00 84.81 191 GLY A CA 1
ATOM 1550 C C . GLY A 1 191 ? 1.972 4.765 -10.181 1.00 84.81 191 GLY A C 1
ATOM 1551 O O . GLY A 1 191 ? 1.432 5.743 -10.698 1.00 84.81 191 GLY A O 1
ATOM 1552 N N . ALA A 1 192 ? 1.285 3.707 -9.777 1.00 89.38 192 ALA A N 1
ATOM 1553 C CA . ALA A 1 192 ? -0.154 3.606 -9.941 1.00 89.38 192 ALA A CA 1
ATOM 1554 C C . ALA A 1 192 ? -0.911 4.728 -9.206 1.00 89.38 192 ALA A C 1
ATOM 1556 O O . ALA A 1 192 ? -1.811 5.329 -9.788 1.00 89.38 192 ALA A O 1
ATOM 1557 N N . ASP A 1 193 ? -0.514 5.060 -7.975 1.00 88.88 193 ASP A N 1
ATOM 1558 C CA . ASP A 1 193 ? -1.143 6.101 -7.158 1.00 88.88 193 ASP A CA 1
ATOM 1559 C C . ASP A 1 193 ? -0.956 7.502 -7.750 1.00 88.88 193 ASP A C 1
ATOM 1561 O O . ASP A 1 193 ? -1.929 8.245 -7.903 1.00 88.88 193 ASP A O 1
ATOM 1565 N N . HIS A 1 194 ? 0.263 7.859 -8.172 1.00 85.56 194 HIS A N 1
ATOM 1566 C CA . HIS A 1 194 ? 0.527 9.136 -8.845 1.00 85.56 194 HIS A CA 1
ATOM 1567 C C . HIS A 1 194 ? -0.267 9.272 -10.146 1.00 85.56 194 HIS A C 1
ATOM 1569 O O . HIS A 1 194 ? -0.828 10.333 -10.431 1.00 85.56 194 HIS A O 1
ATOM 1575 N N . PHE A 1 195 ? -0.353 8.195 -10.923 1.00 83.75 195 PHE A N 1
ATOM 1576 C CA . PHE A 1 195 ? -1.080 8.205 -12.184 1.00 83.75 195 PHE A CA 1
ATOM 1577 C C . PHE A 1 195 ? -2.593 8.322 -11.964 1.00 83.75 195 PHE A C 1
ATOM 1579 O O . PHE A 1 195 ? -3.239 9.194 -12.550 1.00 83.75 195 PHE A O 1
ATOM 1586 N N . ALA A 1 196 ? -3.154 7.523 -11.049 1.00 84.19 196 ALA A N 1
ATOM 1587 C CA . ALA A 1 196 ? -4.566 7.605 -10.674 1.00 84.19 196 ALA A CA 1
ATOM 1588 C C . ALA A 1 196 ? -4.926 8.992 -10.126 1.00 84.19 196 ALA A C 1
ATOM 1590 O O . ALA A 1 196 ? -6.017 9.523 -10.351 1.00 84.19 196 ALA A O 1
ATOM 1591 N N . SER A 1 197 ? -3.967 9.589 -9.422 1.00 80.81 197 SER A N 1
ATOM 1592 C CA . SER A 1 197 ? -4.056 10.906 -8.824 1.00 80.81 197 SER A CA 1
ATOM 1593 C C . SER A 1 197 ? -4.120 12.055 -9.827 1.00 80.81 197 SER A C 1
ATOM 1595 O O . SER A 1 197 ? -4.726 13.083 -9.498 1.00 80.81 197 SER A O 1
ATOM 1597 N N . ALA A 1 198 ? -3.481 11.901 -10.987 1.00 78.31 198 ALA A N 1
ATOM 1598 C CA . ALA A 1 198 ? -3.398 12.910 -12.038 1.00 78.31 198 ALA A CA 1
ATOM 1599 C C . ALA A 1 198 ? -4.631 12.923 -12.956 1.00 78.31 198 ALA A C 1
ATOM 1601 O O . ALA A 1 198 ? -4.954 13.973 -13.507 1.00 78.31 198 ALA A O 1
ATOM 1602 N N . LEU A 1 199 ? -5.340 11.794 -13.071 1.00 73.25 199 LEU A N 1
ATOM 1603 C CA . LEU A 1 199 ? -6.488 11.610 -13.969 1.00 73.25 199 LEU A CA 1
ATOM 1604 C C . LEU A 1 199 ? -7.787 11.286 -13.204 1.00 73.25 199 LEU A C 1
ATOM 1606 O O . LEU A 1 199 ? -8.356 10.207 -13.384 1.00 73.25 199 LEU A O 1
ATOM 1610 N N . PRO A 1 200 ? -8.272 12.184 -12.325 1.00 67.06 200 PRO A N 1
ATOM 1611 C CA . PRO A 1 200 ? -9.476 11.933 -11.541 1.00 67.06 200 PRO A CA 1
ATOM 1612 C C . PRO A 1 200 ? -10.702 11.781 -12.451 1.00 67.06 200 PRO A C 1
ATOM 1614 O O . PRO A 1 200 ? -11.171 12.755 -13.031 1.00 67.06 200 PRO A O 1
ATOM 1617 N N . GLY A 1 201 ? -11.233 10.561 -12.555 1.00 62.28 201 GLY A N 1
ATOM 1618 C CA . GLY A 1 201 ? -12.460 10.266 -13.306 1.00 62.28 201 GLY A CA 1
ATOM 1619 C C . GLY A 1 201 ? -12.268 9.915 -14.787 1.00 62.28 201 GLY A C 1
ATOM 1620 O O . GLY A 1 201 ? -13.249 9.582 -15.445 1.00 62.28 201 GLY A O 1
ATOM 1621 N N . GLU A 1 202 ? -11.034 9.902 -15.304 1.00 64.81 202 GLU A N 1
ATOM 1622 C CA . GLU A 1 202 ? -10.719 9.550 -16.707 1.00 64.81 202 GLU A CA 1
ATOM 1623 C C . GLU A 1 202 ? -10.099 8.145 -16.846 1.00 64.81 202 GLU A C 1
ATOM 1625 O O . GLU A 1 202 ? -9.316 7.846 -17.749 1.00 64.81 202 GLU A O 1
ATOM 1630 N N . TYR A 1 203 ? -10.461 7.239 -15.938 1.00 66.56 203 TYR A N 1
ATOM 1631 C CA . TYR A 1 203 ? -9.891 5.890 -15.865 1.00 66.56 203 TYR A CA 1
ATOM 1632 C C . TYR A 1 203 ? -10.307 4.969 -17.029 1.00 66.56 203 TYR A C 1
ATOM 1634 O O . TYR A 1 203 ? -9.668 3.947 -17.271 1.00 66.56 203 TYR A O 1
ATOM 1642 N N . SER A 1 204 ? -11.326 5.341 -17.813 1.00 60.88 204 SER A N 1
ATOM 1643 C CA . SER A 1 204 ? -11.781 4.592 -18.997 1.00 60.88 204 SER A CA 1
ATOM 1644 C C . SER A 1 204 ? -10.738 4.513 -20.119 1.00 60.88 204 SER A C 1
ATOM 1646 O O . SER A 1 204 ? -10.813 3.619 -20.964 1.00 60.88 204 SER A O 1
ATOM 1648 N N . HIS A 1 205 ? -9.745 5.407 -20.122 1.00 64.44 205 HIS A N 1
ATOM 1649 C CA . HIS A 1 205 ? -8.701 5.475 -21.147 1.00 64.44 205 HIS A CA 1
ATOM 1650 C C . HIS A 1 205 ? -7.370 4.848 -20.719 1.00 64.44 205 HIS A C 1
ATOM 1652 O O . HIS A 1 205 ? -6.407 4.893 -21.483 1.00 64.44 205 HIS A O 1
ATOM 1658 N N . ILE A 1 206 ? -7.297 4.198 -19.550 1.00 64.75 206 ILE A N 1
ATOM 1659 C CA . ILE A 1 206 ? -6.066 3.558 -19.047 1.00 64.75 206 ILE A CA 1
ATOM 1660 C C . ILE A 1 206 ? -5.415 2.643 -20.098 1.00 64.75 206 ILE A C 1
ATOM 1662 O O . ILE A 1 206 ? -4.197 2.643 -20.254 1.00 64.75 206 ILE A O 1
ATOM 1666 N N . ASN A 1 207 ? -6.217 1.926 -20.890 1.00 61.59 207 ASN A N 1
ATOM 1667 C CA . ASN A 1 207 ? -5.724 1.032 -21.944 1.00 61.59 207 ASN A CA 1
ATOM 1668 C C . ASN A 1 207 ? -4.987 1.751 -23.079 1.00 61.59 207 ASN A C 1
ATOM 1670 O O . ASN A 1 207 ? -4.121 1.155 -23.708 1.00 61.59 207 ASN A O 1
ATOM 1674 N N . THR A 1 208 ? -5.336 3.007 -23.357 1.00 64.94 208 THR A N 1
ATOM 1675 C CA . THR A 1 208 ? -4.738 3.796 -24.442 1.00 64.94 208 THR A CA 1
ATOM 1676 C C . THR A 1 208 ? -3.553 4.637 -23.982 1.00 64.94 208 THR A C 1
ATOM 1678 O O . THR A 1 208 ? -2.820 5.160 -24.814 1.00 64.94 208 THR A O 1
ATOM 1681 N N . LEU A 1 209 ? -3.349 4.764 -22.668 1.00 63.97 209 LEU A N 1
ATOM 1682 C CA . LEU A 1 209 ? -2.268 5.568 -22.094 1.00 63.97 209 LEU A CA 1
ATOM 1683 C C . LEU A 1 209 ? -0.911 4.853 -22.128 1.00 63.97 209 LEU A C 1
ATOM 1685 O O . LEU A 1 209 ? 0.126 5.497 -21.981 1.00 63.97 209 LEU A O 1
ATOM 1689 N N . PHE A 1 210 ? -0.905 3.542 -22.376 1.00 65.25 210 PHE A N 1
ATOM 1690 C CA . PHE A 1 210 ? 0.308 2.736 -22.460 1.00 65.25 210 PHE A CA 1
ATOM 1691 C C . PHE A 1 210 ? 0.512 2.229 -23.887 1.00 65.25 210 PHE A C 1
ATOM 1693 O O . PHE A 1 210 ? -0.100 1.253 -24.314 1.00 65.25 210 PHE A O 1
ATOM 1700 N N . ALA A 1 211 ? 1.400 2.895 -24.624 1.00 66.38 211 ALA A N 1
ATOM 1701 C CA . ALA A 1 211 ? 1.868 2.443 -25.928 1.00 66.38 211 ALA A CA 1
ATOM 1702 C C . ALA A 1 211 ? 3.313 1.952 -25.814 1.00 66.38 211 ALA A C 1
ATOM 1704 O O . ALA A 1 211 ? 4.156 2.611 -25.204 1.00 66.38 211 ALA A O 1
ATOM 1705 N N . ILE A 1 212 ? 3.612 0.804 -26.424 1.00 68.12 212 ILE A N 1
ATOM 1706 C CA . ILE A 1 212 ? 4.998 0.366 -26.595 1.00 68.12 212 ILE A CA 1
ATOM 1707 C C . ILE A 1 212 ? 5.626 1.307 -27.632 1.00 68.12 212 ILE A C 1
ATOM 1709 O O . ILE A 1 212 ? 5.143 1.338 -28.767 1.00 68.12 212 ILE A O 1
ATOM 1713 N N . PRO A 1 213 ? 6.661 2.089 -27.278 1.00 65.19 213 PRO A N 1
ATOM 1714 C CA . PRO A 1 213 ? 7.273 2.997 -28.235 1.00 65.19 213 PRO A CA 1
ATOM 1715 C C . PRO A 1 213 ? 7.937 2.199 -29.360 1.00 65.19 213 PRO A C 1
ATOM 1717 O O . PRO A 1 213 ? 8.630 1.210 -29.104 1.00 65.19 213 PRO A O 1
ATOM 1720 N N . ASP A 1 214 ? 7.757 2.645 -30.606 1.00 71.50 214 ASP A N 1
ATOM 1721 C CA . ASP A 1 214 ? 8.531 2.107 -31.721 1.00 71.50 214 ASP A CA 1
ATOM 1722 C C . ASP A 1 214 ? 9.983 2.587 -31.608 1.00 71.50 214 ASP A C 1
ATOM 1724 O O . ASP A 1 214 ? 10.313 3.748 -31.849 1.00 71.50 214 ASP A O 1
ATOM 1728 N N . ILE A 1 215 ? 10.859 1.663 -31.223 1.00 70.81 215 ILE A N 1
ATOM 1729 C CA . ILE A 1 215 ? 12.297 1.898 -31.092 1.00 70.81 215 ILE A CA 1
ATOM 1730 C C . ILE A 1 215 ? 13.081 1.468 -32.342 1.00 70.81 215 ILE A C 1
ATOM 1732 O O . ILE A 1 215 ? 14.312 1.441 -32.303 1.00 70.81 215 ILE A O 1
ATOM 1736 N N . SER A 1 216 ? 12.408 1.140 -33.454 1.00 73.12 216 SER A N 1
ATOM 1737 C CA . SER A 1 216 ? 13.036 0.681 -34.703 1.00 73.12 216 SER A CA 1
ATOM 1738 C C . SER A 1 216 ? 14.079 1.665 -35.243 1.00 73.12 216 SER A C 1
ATOM 1740 O O . SER A 1 216 ? 15.139 1.252 -35.717 1.00 73.12 216 SER A O 1
ATOM 1742 N N . PHE A 1 217 ? 13.838 2.968 -35.064 1.00 69.25 217 PHE A N 1
ATOM 1743 C CA . PHE A 1 217 ? 14.760 4.054 -35.408 1.00 69.25 217 PHE A CA 1
ATOM 1744 C C . PHE A 1 217 ? 16.154 3.902 -34.783 1.00 69.25 217 PHE A C 1
ATOM 1746 O O . PHE A 1 217 ? 17.139 4.404 -35.329 1.00 69.25 217 PHE A O 1
ATOM 1753 N N . TYR A 1 218 ? 16.262 3.221 -33.644 1.00 65.06 218 TYR A N 1
ATOM 1754 C CA . TYR A 1 218 ? 17.514 3.039 -32.916 1.00 65.06 218 TYR A CA 1
ATOM 1755 C C . TYR A 1 218 ? 18.248 1.735 -33.268 1.00 65.06 218 TYR A C 1
ATOM 1757 O O . TYR A 1 218 ? 19.364 1.519 -32.809 1.00 65.06 218 TYR A O 1
ATOM 1765 N N . ASN A 1 219 ? 17.672 0.890 -34.129 1.00 69.06 219 ASN A N 1
ATOM 1766 C CA . ASN A 1 219 ? 18.300 -0.335 -34.633 1.00 69.06 219 ASN A CA 1
ATOM 1767 C C . ASN A 1 219 ? 18.975 -0.121 -36.003 1.00 69.06 219 ASN A C 1
ATOM 1769 O O . ASN A 1 219 ? 18.872 -0.958 -36.902 1.00 69.06 219 ASN A O 1
ATOM 1773 N N . ARG A 1 220 ? 19.619 1.035 -36.196 1.00 72.88 220 ARG A N 1
ATOM 1774 C CA . ARG A 1 220 ? 20.345 1.354 -37.433 1.00 72.88 220 ARG A CA 1
ATOM 1775 C C . ARG A 1 220 ? 21.741 0.743 -37.407 1.00 72.88 220 ARG A C 1
ATOM 1777 O O . ARG A 1 220 ? 22.394 0.725 -36.372 1.00 72.88 220 ARG A O 1
ATOM 1784 N N . GLN A 1 221 ? 22.177 0.250 -38.561 1.00 78.81 221 GLN A N 1
ATOM 1785 C CA . GLN A 1 221 ? 23.505 -0.314 -38.775 1.00 78.81 221 GLN A CA 1
ATOM 1786 C C . GLN A 1 221 ? 24.216 0.484 -39.857 1.00 78.81 221 GLN A C 1
ATOM 1788 O O . GLN A 1 221 ? 23.624 0.776 -40.897 1.00 78.81 221 GLN A O 1
ATOM 1793 N N . HIS A 1 222 ? 25.475 0.836 -39.614 1.00 81.69 222 HIS A N 1
ATOM 1794 C CA . HIS A 1 222 ? 26.269 1.589 -40.575 1.00 81.69 222 HIS A CA 1
ATOM 1795 C C . HIS A 1 222 ? 27.765 1.301 -40.420 1.00 81.69 222 HIS A C 1
ATOM 1797 O O . HIS A 1 222 ? 28.290 1.255 -39.308 1.00 81.69 222 HIS A O 1
ATOM 1803 N N . GLU A 1 223 ? 28.481 1.177 -41.538 1.00 82.25 223 GLU A N 1
ATOM 1804 C CA . GLU A 1 223 ? 29.914 0.839 -41.550 1.00 82.25 223 GLU A CA 1
ATOM 1805 C C . GLU A 1 223 ? 30.793 1.916 -40.892 1.00 82.25 223 GLU A C 1
ATOM 1807 O O . GLU A 1 223 ? 31.768 1.594 -40.216 1.00 82.25 223 GLU A O 1
ATOM 1812 N N . LEU A 1 224 ? 30.410 3.196 -41.010 1.00 81.12 224 LEU A N 1
ATOM 1813 C CA . LEU A 1 224 ? 31.084 4.316 -40.323 1.00 81.12 224 LEU A CA 1
ATOM 1814 C C . LEU A 1 224 ? 30.943 4.279 -38.791 1.00 81.12 224 LEU A C 1
ATOM 1816 O O . LEU A 1 224 ? 31.662 4.995 -38.093 1.00 81.12 224 LEU A O 1
ATOM 1820 N N . TYR A 1 225 ? 30.047 3.442 -38.263 1.00 79.25 225 TYR A N 1
ATOM 1821 C CA . TYR A 1 225 ? 29.782 3.288 -36.837 1.00 79.25 225 TYR A CA 1
ATOM 1822 C C . TYR A 1 225 ? 29.963 1.817 -36.444 1.00 79.25 225 TYR A C 1
ATOM 1824 O O . TYR A 1 225 ? 28.978 1.104 -36.250 1.00 79.25 225 TYR A O 1
ATOM 1832 N N . PRO A 1 226 ? 31.210 1.328 -36.291 1.00 77.94 226 PRO A N 1
ATOM 1833 C CA . PRO A 1 226 ? 31.493 -0.098 -36.101 1.00 77.94 226 PRO A CA 1
ATOM 1834 C C . PRO A 1 226 ? 30.778 -0.723 -34.897 1.00 77.94 226 PRO A C 1
ATOM 1836 O O . PRO A 1 226 ? 30.503 -1.920 -34.881 1.00 77.94 226 PRO A O 1
ATOM 1839 N N . LEU A 1 227 ? 30.446 0.087 -33.886 1.00 77.38 227 LEU A N 1
ATOM 1840 C CA . LEU A 1 227 ? 29.728 -0.368 -32.700 1.00 77.38 227 LEU A CA 1
ATOM 1841 C C . LEU A 1 227 ? 28.234 -0.654 -32.961 1.00 77.38 227 LEU A C 1
ATOM 1843 O O . LEU A 1 227 ? 27.648 -1.439 -32.219 1.00 77.38 227 LEU A O 1
ATOM 1847 N N . SER A 1 228 ? 27.638 -0.092 -34.021 1.00 78.75 228 SER A N 1
ATOM 1848 C CA . SER A 1 228 ? 26.260 -0.394 -34.461 1.00 78.75 228 SER A CA 1
ATOM 1849 C C . SER A 1 228 ? 26.106 -1.830 -34.984 1.00 78.75 228 SER A C 1
ATOM 1851 O O . SER A 1 228 ? 25.028 -2.419 -34.928 1.00 78.75 228 SER A O 1
ATOM 1853 N N . LEU A 1 229 ? 27.208 -2.432 -35.446 1.00 80.62 229 LEU A N 1
ATOM 1854 C CA . LEU A 1 229 ? 27.255 -3.796 -35.981 1.00 80.62 229 LEU A CA 1
ATOM 1855 C C . LEU A 1 229 ? 27.375 -4.860 -34.880 1.00 80.62 229 LEU A C 1
ATOM 1857 O O . LEU A 1 229 ? 27.212 -6.056 -35.135 1.00 80.62 229 LEU A O 1
ATOM 1861 N N . ILE A 1 230 ? 27.664 -4.445 -33.643 1.00 79.25 230 ILE A N 1
ATOM 1862 C CA . ILE A 1 230 ? 27.791 -5.354 -32.507 1.00 79.25 230 ILE A CA 1
ATOM 1863 C C . ILE A 1 230 ? 26.391 -5.769 -32.054 1.00 79.25 230 ILE A C 1
ATOM 1865 O O . ILE A 1 230 ? 25.594 -4.954 -31.588 1.00 79.25 230 ILE A O 1
ATOM 1869 N N . LYS A 1 231 ? 26.101 -7.069 -32.151 1.00 72.56 231 LYS A N 1
ATOM 1870 C CA . LYS A 1 231 ? 24.834 -7.633 -31.676 1.00 72.56 231 LYS A CA 1
ATOM 1871 C C . LYS A 1 231 ? 24.703 -7.446 -30.166 1.00 72.56 231 LYS A C 1
ATOM 1873 O O . LYS A 1 231 ? 25.599 -7.807 -29.404 1.00 72.56 231 LYS A O 1
ATOM 1878 N N . SER A 1 232 ? 23.555 -6.940 -29.731 1.00 66.81 232 SER A N 1
ATOM 1879 C CA . SER A 1 232 ? 23.210 -6.904 -28.315 1.00 66.81 232 SER A CA 1
ATOM 1880 C C . SER A 1 232 ? 22.691 -8.253 -27.837 1.00 66.81 232 SER A C 1
ATOM 1882 O O . SER A 1 232 ? 21.793 -8.833 -28.452 1.00 66.81 232 SER A O 1
ATOM 1884 N N . ASP A 1 233 ? 23.192 -8.701 -26.694 1.00 69.75 233 ASP A N 1
ATOM 1885 C CA . ASP A 1 233 ? 22.695 -9.881 -26.003 1.00 69.75 233 ASP A CA 1
ATOM 1886 C C . ASP A 1 233 ? 21.619 -9.478 -24.988 1.00 69.75 233 ASP A C 1
ATOM 1888 O O . ASP A 1 233 ? 21.918 -8.882 -23.953 1.00 69.75 233 ASP A O 1
ATOM 1892 N N . LYS A 1 234 ? 20.359 -9.813 -25.293 1.00 64.69 234 LYS A N 1
ATOM 1893 C CA . LYS A 1 234 ? 19.191 -9.517 -24.445 1.00 64.69 234 LYS A CA 1
ATOM 1894 C C . LYS A 1 234 ? 19.222 -10.238 -23.096 1.00 64.69 234 LYS A C 1
ATOM 1896 O O . LYS A 1 234 ? 18.473 -9.866 -22.201 1.00 64.69 234 LYS A O 1
ATOM 1901 N N . THR A 1 235 ? 20.072 -11.251 -22.939 1.00 68.75 235 THR A N 1
ATOM 1902 C CA . THR A 1 235 ? 20.197 -11.998 -21.682 1.00 68.75 235 THR A CA 1
ATOM 1903 C C . THR A 1 235 ? 21.085 -11.282 -20.658 1.00 68.75 235 THR A C 1
ATOM 1905 O O . THR A 1 235 ? 21.033 -11.594 -19.468 1.00 68.75 235 THR A O 1
ATOM 1908 N N . LYS A 1 236 ? 21.881 -10.286 -21.079 1.00 65.94 236 LYS A N 1
ATOM 1909 C CA . LYS A 1 236 ? 22.794 -9.550 -20.194 1.00 65.94 236 LYS A CA 1
ATOM 1910 C C . LYS A 1 236 ? 22.128 -8.305 -19.612 1.00 65.94 236 LYS A C 1
ATOM 1912 O O . LYS A 1 236 ? 21.838 -7.350 -20.323 1.00 65.94 236 LYS A O 1
ATOM 1917 N N . LYS A 1 237 ? 21.987 -8.276 -18.281 1.00 62.72 237 LYS A N 1
ATOM 1918 C CA . LYS A 1 237 ? 21.390 -7.154 -17.529 1.00 62.72 237 LYS A CA 1
ATOM 1919 C C . LYS A 1 237 ? 22.186 -5.844 -17.634 1.00 62.72 237 LYS A C 1
ATOM 1921 O O . LYS A 1 237 ? 21.606 -4.764 -17.592 1.00 62.72 237 LYS A O 1
ATOM 1926 N N . HIS A 1 238 ? 23.510 -5.931 -17.759 1.00 70.62 238 HIS A N 1
ATOM 1927 C CA . HIS A 1 238 ? 24.399 -4.771 -17.817 1.00 70.62 238 HIS A CA 1
ATOM 1928 C C . HIS A 1 238 ? 25.412 -4.923 -18.950 1.00 70.62 238 HIS A C 1
ATOM 1930 O O . HIS A 1 238 ? 25.973 -5.999 -19.153 1.00 70.62 238 HIS A O 1
ATOM 1936 N N . THR A 1 239 ? 25.668 -3.829 -19.668 1.00 69.69 239 THR A N 1
ATOM 1937 C CA . THR A 1 239 ? 26.698 -3.751 -20.709 1.00 69.69 239 THR A CA 1
ATOM 1938 C C . THR A 1 239 ? 27.581 -2.539 -20.434 1.00 69.69 239 THR A C 1
ATOM 1940 O O . THR A 1 239 ? 27.077 -1.425 -20.317 1.00 69.69 239 THR A O 1
ATOM 1943 N N . PHE A 1 240 ? 28.894 -2.748 -20.344 1.00 75.94 240 PHE A N 1
ATOM 1944 C CA . PHE A 1 240 ? 29.878 -1.673 -20.235 1.00 75.94 240 PHE A CA 1
ATOM 1945 C C . PHE A 1 240 ? 30.604 -1.518 -21.571 1.00 75.94 240 PHE A C 1
ATOM 1947 O O . PHE A 1 240 ? 31.148 -2.490 -22.094 1.00 75.94 240 PHE A O 1
ATOM 1954 N N . VAL A 1 241 ? 30.617 -0.304 -22.123 1.00 73.38 241 VAL A N 1
ATOM 1955 C CA . VAL A 1 241 ? 31.267 -0.013 -23.405 1.00 73.38 241 VAL A CA 1
ATOM 1956 C C . VAL A 1 241 ? 32.335 1.053 -23.209 1.00 73.38 241 VAL A C 1
ATOM 1958 O O . VAL A 1 241 ? 32.046 2.168 -22.782 1.00 73.38 241 VAL A O 1
ATOM 1961 N N . LYS A 1 242 ? 33.568 0.731 -23.604 1.00 81.31 242 LYS A N 1
ATOM 1962 C CA . LYS A 1 242 ? 34.676 1.683 -23.701 1.00 81.31 242 LYS A CA 1
ATOM 1963 C C . LYS A 1 242 ? 35.045 1.862 -25.170 1.00 81.31 242 LYS A C 1
ATOM 1965 O O . LYS A 1 242 ? 35.484 0.912 -25.807 1.00 81.31 242 LYS A O 1
ATOM 1970 N N . ALA A 1 243 ? 34.886 3.073 -25.699 1.00 79.75 243 ALA A N 1
ATOM 1971 C CA . ALA A 1 243 ? 35.226 3.383 -27.088 1.00 79.75 243 ALA A CA 1
ATOM 1972 C C . ALA A 1 243 ? 35.605 4.868 -27.268 1.00 79.75 243 ALA A C 1
ATOM 1974 O O . ALA A 1 243 ? 35.152 5.698 -26.470 1.00 79.75 243 ALA A O 1
ATOM 1975 N N . PRO A 1 244 ? 36.393 5.239 -28.297 1.00 78.31 244 PRO A N 1
ATOM 1976 C CA . PRO A 1 244 ? 36.757 6.631 -28.591 1.00 78.31 244 PRO A CA 1
ATOM 1977 C C . PRO A 1 244 ? 35.559 7.458 -29.088 1.00 78.31 244 PRO A C 1
ATOM 1979 O O . PRO A 1 244 ? 34.488 6.922 -29.388 1.00 78.31 244 PRO A O 1
ATOM 1982 N N . THR A 1 245 ? 35.673 8.784 -29.110 1.00 75.12 245 THR A N 1
ATOM 1983 C CA . THR A 1 245 ? 34.632 9.681 -29.657 1.00 75.12 245 THR A CA 1
ATOM 1984 C C . THR A 1 245 ? 34.433 9.416 -31.156 1.00 75.12 245 THR A C 1
ATOM 1986 O O . THR A 1 245 ? 35.386 9.065 -31.840 1.00 75.12 245 THR A O 1
ATOM 1989 N N . GLY A 1 246 ? 33.196 9.505 -31.659 1.00 74.19 246 GLY A N 1
ATOM 1990 C CA . GLY A 1 246 ? 32.880 9.246 -33.076 1.00 74.19 246 GLY A CA 1
ATOM 1991 C C . GLY A 1 246 ? 32.724 7.770 -33.477 1.00 74.19 246 GLY A C 1
ATOM 1992 O O . GLY A 1 246 ? 32.281 7.494 -34.579 1.00 74.19 246 GLY A O 1
ATOM 1993 N N . SER A 1 247 ? 32.987 6.813 -32.581 1.00 73.56 247 SER A N 1
ATOM 1994 C CA . SER A 1 247 ? 32.877 5.362 -32.860 1.00 73.56 247 SER A CA 1
ATOM 1995 C C . SER A 1 247 ? 31.444 4.806 -32.949 1.00 73.56 247 SER A C 1
ATOM 1997 O O . SER A 1 247 ? 31.262 3.598 -33.085 1.00 73.56 247 SER A O 1
ATOM 1999 N N . GLY A 1 248 ? 30.424 5.662 -32.837 1.00 69.62 248 GLY A N 1
ATOM 2000 C CA . GLY A 1 248 ? 29.026 5.227 -32.821 1.00 69.62 248 GLY A CA 1
ATOM 2001 C C . GLY A 1 248 ? 28.550 4.676 -31.474 1.00 69.62 248 GLY A C 1
ATOM 2002 O O . GLY A 1 248 ? 27.688 3.809 -31.448 1.00 69.62 248 GLY A O 1
ATOM 2003 N N . LYS A 1 249 ? 29.079 5.162 -30.335 1.00 73.69 249 LYS A N 1
ATOM 2004 C CA . LYS A 1 249 ? 28.622 4.748 -28.985 1.00 73.69 249 LYS A CA 1
ATOM 2005 C C . LYS A 1 249 ? 27.111 4.898 -28.784 1.00 73.69 249 LYS A C 1
ATOM 2007 O O . LYS A 1 249 ? 26.500 4.070 -28.118 1.00 73.69 249 LYS A O 1
ATOM 2012 N N . THR A 1 250 ? 26.535 5.948 -29.366 1.00 68.38 250 THR A N 1
ATOM 2013 C CA . THR A 1 250 ? 25.096 6.208 -29.331 1.00 68.38 250 THR A CA 1
ATOM 2014 C C . THR A 1 250 ? 24.321 5.191 -30.151 1.00 68.38 250 THR A C 1
ATOM 2016 O O . THR A 1 250 ? 23.176 4.973 -29.830 1.00 68.38 250 THR A O 1
ATOM 2019 N N . GLU A 1 251 ? 24.914 4.549 -31.158 1.00 69.25 251 GLU A N 1
ATOM 2020 C CA . GLU A 1 251 ? 24.227 3.634 -32.082 1.00 69.25 251 GLU A CA 1
ATOM 2021 C C . GLU A 1 251 ? 24.267 2.163 -31.638 1.00 69.25 251 GLU A C 1
ATOM 2023 O O . GLU A 1 251 ? 23.850 1.268 -32.367 1.00 69.25 251 GLU A O 1
ATOM 2028 N N . ILE A 1 252 ? 24.780 1.889 -30.436 1.00 70.44 252 ILE A N 1
ATOM 2029 C CA . ILE A 1 252 ? 24.913 0.526 -29.920 1.00 70.44 252 ILE A CA 1
ATOM 2030 C C . ILE A 1 252 ? 23.537 -0.023 -29.536 1.00 70.44 252 ILE A C 1
ATOM 2032 O O . ILE A 1 252 ? 22.904 0.533 -28.634 1.00 70.44 252 ILE A O 1
ATOM 2036 N N . PRO A 1 253 ? 23.115 -1.186 -30.066 1.00 61.53 253 PRO A N 1
ATOM 2037 C CA . PRO A 1 253 ? 21.823 -1.787 -29.723 1.00 61.53 253 PRO A CA 1
ATOM 2038 C C . PRO A 1 253 ? 21.629 -2.029 -28.207 1.00 61.53 253 PRO A C 1
ATOM 2040 O O . PRO A 1 253 ? 20.530 -1.876 -27.677 1.00 61.53 253 PRO A O 1
ATOM 2043 N N . SER A 1 254 ? 22.705 -2.318 -27.461 1.00 52.81 254 SER A N 1
ATOM 2044 C CA . SER A 1 254 ? 22.693 -2.440 -25.990 1.00 52.81 254 SER A CA 1
ATOM 2045 C C . SER A 1 254 ? 22.550 -1.105 -25.240 1.00 52.81 254 SER A C 1
ATOM 2047 O O . SER A 1 254 ? 21.965 -1.082 -24.160 1.00 52.81 254 SER A O 1
ATOM 2049 N N . PHE A 1 255 ? 23.043 0.011 -25.795 1.00 50.25 255 PHE A N 1
ATOM 2050 C CA . PHE A 1 255 ? 22.778 1.356 -25.259 1.00 50.25 255 PHE A CA 1
ATOM 2051 C C . PHE A 1 255 ? 21.282 1.691 -25.380 1.00 50.25 255 PHE A C 1
ATOM 2053 O O . PHE A 1 255 ? 20.727 2.418 -24.563 1.00 50.25 255 PHE A O 1
ATOM 2060 N N . PHE A 1 256 ? 20.593 1.061 -26.334 1.00 51.56 256 PHE A N 1
ATOM 2061 C CA . PHE A 1 256 ? 19.156 1.213 -26.536 1.00 51.56 256 PHE A CA 1
ATOM 2062 C C . PHE A 1 256 ? 18.288 0.205 -25.801 1.00 51.56 256 PHE A C 1
ATOM 2064 O O . PHE A 1 256 ? 17.146 0.529 -25.506 1.00 51.56 256 PHE A O 1
ATOM 2071 N N . MET A 1 257 ? 18.812 -0.950 -25.385 1.00 46.94 257 MET A N 1
ATOM 2072 C CA . MET A 1 257 ? 18.173 -1.701 -24.299 1.00 46.94 257 MET A CA 1
ATOM 2073 C C . MET A 1 257 ? 18.129 -0.885 -23.012 1.00 46.94 257 MET A C 1
ATOM 2075 O O . MET A 1 257 ? 17.197 -1.069 -22.237 1.00 46.94 257 MET A O 1
ATOM 2079 N N . LEU A 1 258 ? 19.071 0.046 -22.811 1.00 43.22 258 LEU A N 1
ATOM 2080 C CA . LEU A 1 258 ? 18.946 1.062 -21.775 1.00 43.22 258 LEU A CA 1
ATOM 2081 C C . LEU A 1 258 ? 17.746 1.971 -22.062 1.00 43.22 258 LEU A C 1
ATOM 2083 O O . LEU A 1 258 ? 16.976 2.154 -21.152 1.00 43.22 258 LEU A O 1
ATOM 2087 N N . PHE A 1 259 ? 17.505 2.463 -23.286 1.00 37.94 259 PHE A N 1
ATOM 2088 C CA . PHE A 1 259 ? 16.332 3.304 -23.621 1.00 37.94 259 PHE A CA 1
ATOM 2089 C C . PHE A 1 259 ? 14.979 2.576 -23.655 1.00 37.94 259 PHE A C 1
ATOM 2091 O O . PHE A 1 259 ? 13.959 3.166 -23.317 1.00 37.94 259 PHE A O 1
ATOM 2098 N N . ALA A 1 260 ? 14.953 1.298 -24.026 1.00 38.16 260 ALA A N 1
ATOM 2099 C CA . ALA A 1 260 ? 13.767 0.450 -23.981 1.00 38.16 260 ALA A CA 1
ATOM 2100 C C . ALA A 1 260 ? 13.438 0.072 -22.533 1.00 38.16 260 ALA A C 1
ATOM 2102 O O . ALA A 1 260 ? 12.299 0.250 -22.117 1.00 38.16 260 ALA A O 1
ATOM 2103 N N . ASN A 1 261 ? 14.448 -0.303 -21.732 1.00 38.19 261 ASN A N 1
ATOM 2104 C CA . ASN A 1 261 ? 14.297 -0.435 -20.281 1.00 38.19 261 ASN A CA 1
ATOM 2105 C C . ASN A 1 261 ? 14.137 0.915 -19.585 1.00 38.19 261 ASN A C 1
ATOM 2107 O O . ASN A 1 261 ? 13.619 0.931 -18.490 1.00 38.19 261 ASN A O 1
ATOM 2111 N N . ILE A 1 262 ? 14.554 2.040 -20.165 1.00 36.47 262 ILE A N 1
ATOM 2112 C CA . ILE A 1 262 ? 14.236 3.392 -19.697 1.00 36.47 262 ILE A CA 1
ATOM 2113 C C . ILE A 1 262 ? 12.869 3.785 -20.218 1.00 36.47 262 ILE A C 1
ATOM 2115 O O . ILE A 1 262 ? 12.310 4.660 -19.627 1.00 36.47 262 ILE A O 1
ATOM 2119 N N . SER A 1 263 ? 12.247 3.144 -21.206 1.00 33.31 263 SER A N 1
ATOM 2120 C CA . SER A 1 263 ? 10.810 3.314 -21.475 1.00 33.31 263 SER A CA 1
ATOM 2121 C C . SER A 1 263 ? 9.999 2.527 -20.440 1.00 33.31 263 SER A C 1
ATOM 2123 O O . SER A 1 263 ? 9.060 3.052 -19.852 1.00 33.31 263 SER A O 1
ATOM 2125 N N . SER A 1 264 ? 10.478 1.330 -20.085 1.00 35.16 264 SER A N 1
ATOM 2126 C CA . SER A 1 264 ? 10.059 0.555 -18.908 1.00 35.16 264 SER A CA 1
ATOM 2127 C C . SER A 1 264 ? 10.326 1.258 -17.575 1.00 35.16 264 SER A C 1
ATOM 2129 O O . SER A 1 264 ? 9.584 1.099 -16.617 1.00 35.16 264 SER A O 1
ATOM 2131 N N . CYS A 1 265 ? 11.406 2.030 -17.496 1.00 32.28 265 CYS A N 1
ATOM 2132 C CA . CYS A 1 265 ? 11.828 2.778 -16.319 1.00 32.28 265 CYS A CA 1
ATOM 2133 C C . CYS A 1 265 ? 11.420 4.249 -16.425 1.00 32.28 265 CYS A C 1
ATOM 2135 O O . CYS A 1 265 ? 11.581 4.926 -15.438 1.00 32.28 265 CYS A O 1
ATOM 2137 N N . LEU A 1 266 ? 10.871 4.730 -17.549 1.00 34.34 266 LEU A N 1
ATOM 2138 C CA . LEU A 1 266 ? 10.136 5.989 -17.786 1.00 34.34 266 LEU A CA 1
ATOM 2139 C C . LEU A 1 266 ? 8.698 5.757 -17.394 1.00 34.34 266 LEU A C 1
ATOM 2141 O O . LEU A 1 266 ? 8.072 6.699 -16.958 1.00 34.34 266 LEU A O 1
ATOM 2145 N N . PHE A 1 267 ? 8.211 4.520 -17.427 1.00 40.34 267 PHE A N 1
ATOM 2146 C CA . PHE A 1 267 ? 7.095 4.134 -16.584 1.00 40.34 267 PHE A CA 1
ATOM 2147 C C . PHE A 1 267 ? 7.424 4.531 -15.132 1.00 40.34 267 PHE A C 1
ATOM 2149 O O . PHE A 1 267 ? 6.789 5.410 -14.580 1.00 40.34 267 PHE A O 1
ATOM 2156 N N . ILE A 1 268 ? 8.530 4.051 -14.555 1.00 35.56 268 ILE A N 1
ATOM 2157 C CA . ILE A 1 268 ? 8.933 4.396 -13.173 1.00 35.56 268 ILE A CA 1
ATOM 2158 C C . ILE A 1 268 ? 9.445 5.857 -13.019 1.00 35.56 268 ILE A C 1
ATOM 2160 O O . ILE A 1 268 ? 9.257 6.464 -11.972 1.00 35.56 268 ILE A O 1
ATOM 2164 N N . GLN A 1 269 ? 10.056 6.468 -14.039 1.00 29.75 269 GLN A N 1
ATOM 2165 C CA . GLN A 1 269 ? 10.671 7.803 -14.000 1.00 29.75 269 GLN A CA 1
ATOM 2166 C C . GLN A 1 269 ? 9.677 8.903 -14.354 1.00 29.75 269 GLN A C 1
ATOM 2168 O O . GLN A 1 269 ? 9.737 9.939 -13.713 1.00 29.75 269 GLN A O 1
ATOM 2173 N N . GLN A 1 270 ? 8.733 8.720 -15.282 1.00 32.88 270 GLN A N 1
ATOM 2174 C CA . GLN A 1 270 ? 7.604 9.655 -15.426 1.00 32.88 270 GLN A CA 1
ATOM 2175 C C . GLN A 1 270 ? 6.753 9.662 -14.153 1.00 32.88 270 GLN A C 1
ATOM 2177 O O . GLN A 1 270 ? 6.201 10.699 -13.807 1.00 32.88 270 GLN A O 1
ATOM 2182 N N . LEU A 1 271 ? 6.747 8.560 -13.397 1.00 37.22 271 LEU A N 1
ATOM 2183 C CA . LEU A 1 271 ? 6.133 8.475 -12.073 1.00 37.22 271 LEU A CA 1
ATOM 2184 C C . LEU A 1 271 ? 6.953 9.165 -10.959 1.00 37.22 271 LEU A C 1
ATOM 2186 O O . LEU A 1 271 ? 6.375 9.569 -9.952 1.00 37.22 271 LEU A O 1
ATOM 2190 N N . LEU A 1 272 ? 8.259 9.389 -11.162 1.00 30.98 272 LEU A N 1
ATOM 2191 C CA . LEU A 1 272 ? 9.161 10.127 -10.254 1.00 30.98 272 LEU A CA 1
ATOM 2192 C C . LEU A 1 272 ? 9.422 11.592 -10.674 1.00 30.98 272 LEU A C 1
ATOM 2194 O O . LEU A 1 272 ? 9.883 12.389 -9.863 1.00 30.98 272 LEU A O 1
ATOM 2198 N N . ILE A 1 273 ? 9.134 11.982 -11.921 1.00 29.80 273 ILE A N 1
ATOM 2199 C CA . ILE A 1 273 ? 9.358 13.351 -12.433 1.00 29.80 273 ILE A CA 1
ATOM 2200 C C . ILE A 1 273 ? 8.317 14.353 -11.888 1.00 29.80 273 ILE A C 1
ATOM 2202 O O . ILE A 1 273 ? 8.560 15.557 -11.916 1.00 29.80 273 ILE A O 1
ATOM 2206 N N . PHE A 1 274 ? 7.217 13.889 -11.287 1.00 31.81 274 PHE A N 1
ATOM 2207 C CA . PHE A 1 274 ? 6.224 14.758 -10.637 1.00 31.81 274 PHE A CA 1
ATOM 2208 C C . PHE A 1 274 ? 6.645 15.332 -9.265 1.00 31.81 274 PHE A C 1
ATOM 2210 O O . PHE A 1 274 ? 5.904 16.133 -8.707 1.00 31.81 274 PHE A O 1
ATOM 2217 N N . GLU A 1 275 ? 7.836 15.016 -8.737 1.00 29.31 275 GLU A N 1
ATOM 2218 C CA . GLU A 1 275 ? 8.352 15.609 -7.483 1.00 29.31 275 GLU A CA 1
ATOM 2219 C C . GLU A 1 275 ? 9.158 16.913 -7.657 1.00 29.31 275 GLU A C 1
ATOM 2221 O O . GLU A 1 275 ? 9.739 17.426 -6.699 1.00 29.31 275 GLU A O 1
ATOM 2226 N N . LYS A 1 276 ? 9.194 17.502 -8.856 1.00 30.72 276 LYS A N 1
ATOM 2227 C CA . LYS A 1 276 ? 9.754 18.849 -9.047 1.00 30.72 276 LYS A CA 1
ATOM 2228 C C . LYS A 1 276 ? 8.794 19.752 -9.803 1.00 30.72 276 LYS A C 1
ATOM 2230 O O . LYS A 1 276 ? 8.968 19.955 -11.000 1.00 30.72 276 LYS A O 1
ATOM 2235 N N . ASN A 1 277 ? 7.818 20.286 -9.071 1.00 31.61 277 ASN A N 1
ATOM 2236 C CA . ASN A 1 277 ? 7.326 21.664 -9.179 1.00 31.61 277 ASN A CA 1
ATOM 2237 C C . ASN A 1 277 ? 6.674 22.076 -7.858 1.00 31.61 277 ASN A C 1
ATOM 2239 O O . ASN A 1 277 ? 5.753 21.358 -7.414 1.00 31.61 277 ASN A O 1
#

Organism: NCBI:txid433724

Secondary structure (DSSP, 8-state):
----TTSBSSPPPTTS---BHHHHHHHHHHHHHHHHHHTT--HHHHHHHHHHTTGGGGSHHHHHHHTT----TTSPPP-HHHHHGGGGGGS-GGGHHHHHHHHTTSSS-SS--TTS-SHHHHHHHHTTHHHHHHTTTHHHHHHHHHHHHHHTT-------HHHHHHHHHHHHHHHHT---S--HHHHHHHHHHHHHHHSTT-GGGGGGS------GGG----TT-GGGGSPP-TT-S-------TTS-GGG-HHHHHHHHHHHHHHHHHHTTGGG--

Radius of gyration: 21.95 Å; chains: 1; bounding box: 61×40×63 Å